Protein AF-A0A969V4W1-F1 (afdb_monomer)

Nearest PDB structures (foldseek):
  4yzq-assembly2_B  TM=5.220E-01  e=7.192E-01  Caldicellulosiruptor bescii DSM 6725

Foldseek 3Di:
DDDPPPPPDPPDQDADEQDEQEDQDEDEAEPDEDDDDDPRNHDAPYEYDPNGHAYEEEQYEEEHADDPDAYHYEYEQYEQEDDEAREEAAQYEAEYAHYEYEDAQHAAPYAHYNQYEYEYHEYEYEYEHAHDAPHENYEYALYKYKDWYKYDYDPYHDYQFHYWYHDPPDIDTDGQVNFDDDPNIGGDRIDIDND

Mean predicted aligned error: 6.36 Å

Secondary structure (DSSP, 8-state):
--------PPPPPPSEEEEEE-SSS-EEEEEEE---SSTTSEEEEEEE-TT---EEEEEEE-S-EEE-S--EEEEEEEE--SSS-SEEEES-EEEEEEEEEEESS---SEEEETT-EEEEEEEEEEE-SPPPTT-EEEEEESSEEEEEEEEEESSSPPPSEEEEEEETTEEEEEEGGGSEEETTEEEEEEEEE--

Structure (mmCIF, N/CA/C/O backbone):
data_AF-A0A969V4W1-F1
#
_entry.id   AF-A0A969V4W1-F1
#
loop_
_atom_site.group_PDB
_atom_site.id
_atom_site.type_symbol
_atom_site.label_atom_id
_atom_site.label_alt_id
_atom_site.label_comp_id
_atom_site.label_asym_id
_atom_site.label_entity_id
_atom_site.label_seq_id
_atom_site.pdbx_PDB_ins_code
_atom_site.Cartn_x
_atom_site.Cartn_y
_atom_site.Cartn_z
_atom_site.occupancy
_atom_site.B_iso_or_equiv
_atom_site.auth_seq_id
_atom_site.auth_comp_id
_atom_site.auth_asym_id
_atom_site.auth_atom_id
_atom_site.pdbx_PDB_model_num
ATOM 1 N N . MET A 1 1 ? 11.922 35.556 20.038 1.00 38.19 1 MET A N 1
ATOM 2 C CA . MET A 1 1 ? 10.588 35.499 19.404 1.00 38.19 1 MET A CA 1
ATOM 3 C C . MET A 1 1 ? 10.617 34.345 18.406 1.00 38.19 1 MET A C 1
ATOM 5 O O . MET A 1 1 ? 11.240 34.476 17.363 1.00 38.19 1 MET A O 1
ATOM 9 N N . VAL A 1 2 ? 10.116 33.165 18.787 1.00 36.28 2 VAL A N 1
ATOM 10 C CA . VAL A 1 2 ? 10.179 31.958 17.941 1.00 36.28 2 VAL A CA 1
ATOM 11 C C . VAL A 1 2 ? 8.958 31.965 17.027 1.00 36.28 2 VAL A C 1
ATOM 13 O O . VAL A 1 2 ? 7.830 31.861 17.501 1.00 36.28 2 VAL A O 1
ATOM 16 N N . SER A 1 3 ? 9.187 32.140 15.728 1.00 36.97 3 SER A N 1
ATOM 17 C CA . SER A 1 3 ? 8.149 32.054 14.701 1.00 36.97 3 SER A CA 1
ATOM 18 C C . SER A 1 3 ? 7.666 30.606 14.602 1.00 36.97 3 SER A C 1
ATOM 20 O O . SER A 1 3 ? 8.369 29.740 14.081 1.00 36.97 3 SER A O 1
ATOM 22 N N . GLN A 1 4 ? 6.477 30.324 15.142 1.00 42.09 4 GLN A N 1
ATOM 23 C CA . GLN A 1 4 ? 5.748 29.098 14.834 1.00 42.09 4 GLN A CA 1
ATOM 24 C C . GLN A 1 4 ? 5.319 29.170 13.370 1.00 42.09 4 GLN A C 1
ATOM 26 O O . GLN A 1 4 ? 4.361 29.855 13.011 1.00 42.09 4 GLN A O 1
ATOM 31 N N . THR A 1 5 ? 6.037 28.459 12.506 1.00 44.56 5 THR A N 1
ATOM 32 C CA . THR A 1 5 ? 5.586 28.227 11.139 1.00 44.56 5 THR A CA 1
ATOM 33 C C . THR A 1 5 ? 4.345 27.344 11.219 1.00 44.56 5 THR A C 1
ATOM 35 O O . THR A 1 5 ? 4.428 26.141 11.458 1.00 44.56 5 THR A O 1
ATOM 38 N N . CYS A 1 6 ? 3.173 27.961 11.085 1.00 40.75 6 CYS A N 1
ATOM 39 C CA . CYS A 1 6 ? 1.907 27.258 10.981 1.00 40.75 6 CYS A CA 1
ATOM 40 C C . CYS A 1 6 ? 1.973 26.383 9.724 1.00 40.75 6 CYS A C 1
ATOM 42 O O . CYS A 1 6 ? 1.900 26.886 8.600 1.00 40.75 6 CYS A O 1
ATOM 44 N N . ILE A 1 7 ? 2.197 25.077 9.901 1.00 46.31 7 ILE A N 1
ATOM 45 C CA . ILE A 1 7 ? 2.129 24.115 8.804 1.00 46.31 7 ILE A CA 1
ATOM 46 C C . ILE A 1 7 ? 0.682 24.153 8.321 1.00 46.31 7 ILE A C 1
ATOM 48 O O . ILE A 1 7 ? -0.210 23.608 8.973 1.00 46.31 7 ILE A O 1
ATOM 52 N N . LYS A 1 8 ? 0.441 24.834 7.196 1.00 35.66 8 LYS A N 1
ATOM 53 C CA . LYS A 1 8 ? -0.854 24.813 6.519 1.00 35.66 8 LYS A CA 1
ATOM 54 C C . LYS A 1 8 ? -1.171 23.356 6.206 1.00 35.66 8 LYS A C 1
ATOM 56 O O . LYS A 1 8 ? -0.573 22.754 5.315 1.00 35.66 8 LYS A O 1
ATOM 61 N N . LYS A 1 9 ? -2.082 22.777 6.987 1.00 39.19 9 LYS A N 1
ATOM 62 C CA . LYS A 1 9 ? -2.628 21.447 6.737 1.00 39.19 9 LYS A CA 1
ATOM 63 C C . LYS A 1 9 ? -3.226 21.492 5.333 1.00 39.19 9 LYS A C 1
ATOM 65 O O . LYS A 1 9 ? -4.020 22.386 5.043 1.00 39.19 9 LYS A O 1
ATOM 70 N N . ALA A 1 10 ? -2.787 20.595 4.452 1.00 44.22 10 ALA A N 1
ATOM 71 C CA . ALA A 1 10 ? -3.335 20.523 3.104 1.00 44.22 10 ALA A CA 1
ATOM 72 C C . ALA A 1 10 ? -4.872 20.427 3.183 1.00 44.22 10 ALA A C 1
ATOM 74 O O . ALA A 1 10 ? -5.382 19.762 4.097 1.00 44.22 10 ALA A O 1
ATOM 75 N N . PRO A 1 11 ? -5.613 21.099 2.283 1.00 48.97 11 PRO A N 1
ATOM 76 C CA . PRO A 1 11 ? -7.067 21.042 2.294 1.00 48.97 11 PRO A CA 1
ATOM 77 C C . PRO A 1 11 ? -7.537 19.582 2.194 1.00 48.97 11 PRO A C 1
ATOM 79 O O . PRO A 1 11 ? -6.883 18.766 1.533 1.00 48.97 11 PRO A O 1
ATOM 82 N N . PRO A 1 12 ? -8.644 19.213 2.865 1.00 59.38 12 PRO A N 1
ATOM 83 C CA . PRO A 1 12 ? -9.142 17.850 2.808 1.00 59.38 12 PRO A CA 1
ATOM 84 C C . PRO A 1 12 ? -9.484 17.498 1.361 1.00 59.38 12 PRO A C 1
ATOM 86 O O . PRO A 1 12 ? -10.279 18.180 0.722 1.00 59.38 12 PRO A O 1
ATOM 89 N N . ARG A 1 13 ? -8.896 16.410 0.848 1.00 64.00 13 ARG A N 1
ATOM 90 C CA . ARG A 1 13 ? -9.269 15.863 -0.461 1.00 64.00 13 ARG A CA 1
ATOM 91 C C . ARG A 1 13 ? -10.763 15.526 -0.422 1.00 64.00 13 ARG A C 1
ATOM 93 O O . ARG A 1 13 ? -11.181 14.767 0.457 1.00 64.00 13 ARG A O 1
ATOM 100 N N . LEU A 1 14 ? -11.552 16.147 -1.292 1.00 70.50 14 LEU A N 1
ATOM 101 C CA . LEU A 1 14 ? -12.960 15.804 -1.496 1.00 70.50 14 LEU A CA 1
ATOM 102 C C . LEU A 1 14 ? -13.036 14.461 -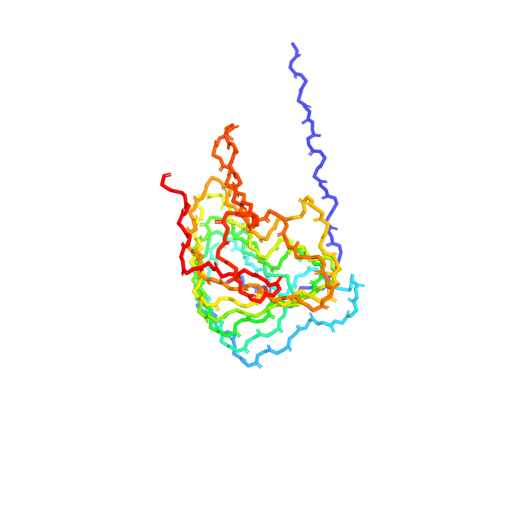2.238 1.00 70.50 14 LEU A C 1
ATOM 104 O O . LEU A 1 14 ? -12.107 14.116 -2.965 1.00 70.50 14 LEU A O 1
ATOM 108 N N . GLY A 1 15 ? -14.103 13.697 -2.015 1.00 77.50 15 GLY A N 1
ATOM 109 C CA . GLY A 1 15 ? -14.342 12.430 -2.708 1.00 77.50 15 GLY A CA 1
ATOM 110 C C . GLY A 1 15 ? -14.971 11.361 -1.818 1.00 77.50 15 GLY A C 1
ATOM 111 O O . GLY A 1 15 ? -14.989 11.477 -0.589 1.00 77.50 15 GLY A O 1
ATOM 112 N N . PHE A 1 16 ? -15.475 10.313 -2.462 1.00 83.19 16 PHE A N 1
ATOM 113 C CA . PHE A 1 16 ? -16.122 9.176 -1.812 1.00 83.19 16 PHE A CA 1
ATOM 114 C C . PHE A 1 16 ? -15.128 8.317 -1.007 1.00 83.19 16 PHE A C 1
ATOM 116 O O . PHE A 1 16 ? -13.970 8.153 -1.402 1.00 83.19 16 PHE A O 1
ATOM 123 N N . ILE A 1 17 ? -15.584 7.763 0.119 1.00 88.12 17 ILE A N 1
ATOM 124 C CA . ILE A 1 17 ? -14.864 6.750 0.898 1.00 88.12 17 ILE A CA 1
ATOM 125 C C . ILE A 1 17 ? -15.665 5.455 0.802 1.00 88.12 17 ILE A C 1
ATOM 127 O O . ILE A 1 17 ? -16.816 5.441 1.227 1.00 88.12 17 ILE A O 1
ATOM 131 N N . GLY A 1 18 ? -15.059 4.391 0.269 1.00 88.94 18 GLY A N 1
ATOM 132 C CA . GLY A 1 18 ? -15.727 3.093 0.105 1.00 88.94 18 GLY A CA 1
ATOM 133 C C . GLY A 1 18 ? -16.155 2.477 1.433 1.00 88.94 18 GLY A C 1
ATOM 134 O O . GLY A 1 18 ? -17.335 2.230 1.665 1.00 88.94 18 GLY A O 1
ATOM 135 N N . PHE A 1 19 ? -15.184 2.276 2.319 1.00 92.31 19 PHE A N 1
ATOM 136 C CA . PHE A 1 19 ? -15.377 1.686 3.635 1.00 92.31 19 PHE A CA 1
ATOM 137 C C . PHE A 1 19 ? -14.707 2.535 4.712 1.00 92.31 19 PHE A C 1
ATOM 139 O O . PHE A 1 19 ? -13.544 2.928 4.597 1.00 92.31 19 PHE A O 1
ATOM 146 N N . GLU A 1 20 ? -15.432 2.763 5.801 1.00 95.25 20 GLU A N 1
ATOM 147 C CA . GLU A 1 20 ? -14.882 3.282 7.045 1.00 95.25 20 GLU A CA 1
ATOM 148 C C . GLU A 1 20 ? -15.062 2.247 8.152 1.00 95.25 20 GLU A C 1
ATOM 150 O O . GLU A 1 20 ? -16.182 1.866 8.496 1.00 95.25 20 GLU A O 1
ATOM 155 N N . HIS A 1 21 ? -13.956 1.799 8.741 1.00 97.69 21 HIS A N 1
ATOM 156 C CA . HIS A 1 21 ? -13.994 0.888 9.880 1.00 97.69 21 HIS A CA 1
ATOM 157 C C . HIS A 1 21 ? -13.980 1.681 11.189 1.00 97.69 21 HIS A C 1
ATOM 159 O O . HIS A 1 21 ? -12.918 1.991 11.727 1.00 97.69 21 HIS A O 1
ATOM 165 N N . ALA A 1 22 ? -15.178 1.999 11.690 1.00 97.94 22 ALA A N 1
ATOM 166 C CA . ALA A 1 22 ? -15.397 2.822 12.887 1.00 97.94 22 ALA A CA 1
ATOM 167 C C . ALA A 1 22 ? -15.815 2.030 14.144 1.00 97.94 22 ALA A C 1
ATOM 169 O O . ALA A 1 22 ? -16.444 2.556 15.059 1.00 97.94 22 ALA A O 1
ATOM 170 N N . THR A 1 23 ? -15.510 0.732 14.191 1.00 98.06 23 THR A N 1
ATOM 171 C CA . THR A 1 23 ? -15.880 -0.153 15.304 1.00 98.06 23 THR A CA 1
ATOM 172 C C . THR A 1 23 ? -14.692 -0.990 15.752 1.00 98.06 23 THR A C 1
ATOM 174 O O . THR A 1 23 ? -13.854 -1.371 14.939 1.00 98.06 23 THR A O 1
ATOM 177 N N . SER A 1 24 ? -14.647 -1.343 17.036 1.00 98.25 24 SER A N 1
ATOM 178 C CA . SER A 1 24 ? -13.668 -2.285 17.594 1.00 98.25 24 SER A CA 1
ATOM 179 C C . SER A 1 24 ? -13.910 -3.738 17.168 1.00 98.25 24 SER A C 1
ATOM 181 O O . SER A 1 24 ? -13.069 -4.608 17.411 1.00 98.25 24 SER A O 1
ATOM 183 N N . ARG A 1 25 ? -15.049 -4.024 16.523 1.00 98.62 25 ARG A N 1
ATOM 184 C CA . ARG A 1 25 ? -15.350 -5.350 15.975 1.00 98.62 25 ARG A CA 1
ATOM 185 C C . ARG A 1 25 ? -14.438 -5.670 14.798 1.00 98.62 25 ARG A C 1
ATOM 187 O O . ARG A 1 25 ? -14.012 -4.786 14.062 1.00 98.62 25 ARG A O 1
ATOM 194 N N . THR A 1 26 ? -14.162 -6.957 14.623 1.00 98.75 26 THR A N 1
ATOM 195 C CA . THR A 1 26 ? -13.424 -7.449 13.457 1.00 98.75 26 THR A CA 1
ATOM 196 C C . THR A 1 26 ? -14.254 -7.241 12.192 1.00 98.75 26 THR A C 1
ATOM 198 O O . THR A 1 26 ? -15.454 -7.514 12.205 1.00 98.75 26 THR A O 1
ATOM 201 N N . LEU A 1 27 ? -13.608 -6.789 11.120 1.00 98.19 27 LEU A N 1
ATOM 202 C CA . LEU A 1 27 ? -14.188 -6.667 9.786 1.00 98.19 27 LEU A CA 1
ATOM 203 C C . LEU A 1 27 ? -13.489 -7.639 8.829 1.00 98.19 27 LEU A C 1
ATOM 205 O O . LEU A 1 27 ? -12.268 -7.801 8.884 1.00 98.19 27 LEU A O 1
ATOM 209 N N . PHE A 1 28 ? -14.269 -8.268 7.953 1.00 98.19 28 PHE A N 1
ATOM 210 C CA . PHE A 1 28 ? -13.777 -9.094 6.856 1.00 98.19 28 PHE A CA 1
ATOM 211 C C . PHE A 1 28 ? -14.298 -8.513 5.541 1.00 98.19 28 PHE A C 1
ATOM 213 O O . PHE A 1 28 ? -15.505 -8.326 5.395 1.00 98.19 28 PHE A O 1
ATOM 220 N N . LEU A 1 29 ? -13.400 -8.230 4.601 1.00 96.75 29 LEU A N 1
ATOM 221 C CA . LEU A 1 29 ? -13.732 -7.841 3.232 1.00 96.75 29 LEU A CA 1
ATOM 222 C C . LEU A 1 29 ? -13.320 -8.987 2.307 1.00 96.75 29 LEU A C 1
ATOM 224 O O . LEU A 1 29 ? -12.138 -9.328 2.255 1.00 96.75 29 LEU A O 1
ATOM 228 N N . LYS A 1 30 ? -14.299 -9.583 1.620 1.00 97.25 30 LYS A N 1
ATOM 229 C CA . LYS A 1 30 ? -14.105 -10.721 0.718 1.00 97.25 30 LYS A CA 1
ATOM 230 C C . LYS A 1 30 ? -14.733 -10.464 -0.640 1.00 97.25 30 LYS A C 1
ATOM 232 O O . LYS A 1 30 ? -15.850 -9.950 -0.664 1.00 97.25 30 LYS A O 1
ATOM 237 N N . ASP A 1 31 ? -14.061 -10.876 -1.709 1.00 96.06 31 ASP A N 1
ATOM 238 C CA . ASP A 1 31 ? -14.616 -10.901 -3.068 1.00 96.06 31 ASP A CA 1
ATOM 239 C C . ASP A 1 31 ? -15.141 -9.511 -3.477 1.00 96.06 31 ASP A C 1
ATOM 241 O O . ASP A 1 31 ? -16.217 -9.344 -4.058 1.00 96.06 31 ASP A O 1
ATOM 245 N N . VAL A 1 32 ? -14.390 -8.471 -3.095 1.00 91.81 32 VAL A N 1
ATOM 246 C CA . VAL A 1 32 ? -14.772 -7.074 -3.312 1.00 91.81 32 VAL A CA 1
ATOM 247 C C . VAL A 1 32 ? -14.005 -6.529 -4.503 1.00 91.81 32 VAL A C 1
ATOM 249 O O . VAL A 1 32 ? -12.789 -6.369 -4.461 1.00 91.81 32 VAL A O 1
ATOM 252 N N . THR A 1 33 ? -14.732 -6.110 -5.530 1.00 88.25 33 THR A N 1
ATOM 253 C CA . THR A 1 33 ? -14.245 -5.065 -6.430 1.00 88.25 33 THR A CA 1
ATOM 254 C C . THR A 1 33 ? -14.987 -3.794 -6.085 1.00 88.25 33 THR A C 1
ATOM 256 O O . THR A 1 33 ? -16.212 -3.739 -6.177 1.00 88.25 33 THR A O 1
ATOM 259 N N . CYS A 1 34 ? -14.265 -2.769 -5.656 1.00 77.12 34 CYS A N 1
ATOM 260 C CA . CYS A 1 34 ? -14.880 -1.484 -5.390 1.00 77.12 34 CYS A CA 1
ATOM 261 C C . CYS A 1 34 ? -14.035 -0.360 -5.938 1.00 77.12 34 CYS A C 1
ATOM 263 O O . CYS A 1 34 ? -12.808 -0.421 -5.958 1.00 77.12 34 CYS A O 1
ATOM 265 N N . CYS A 1 35 ? -14.740 0.725 -6.244 1.00 65.56 35 CYS A N 1
ATOM 266 C CA . CYS A 1 35 ? -14.147 2.032 -6.160 1.00 65.56 35 CYS A CA 1
ATOM 267 C C . CYS A 1 35 ? -13.022 2.201 -7.214 1.00 65.56 35 CYS A C 1
ATOM 269 O O . CYS A 1 35 ? -11.847 2.401 -6.923 1.00 65.56 35 CYS A O 1
ATOM 271 N N . SER A 1 36 ? -13.417 2.054 -8.480 1.00 60.69 36 SER A N 1
ATOM 272 C CA . SER A 1 36 ? -12.666 2.481 -9.662 1.00 60.69 36 SER A CA 1
ATOM 273 C C . SER A 1 36 ? -13.656 3.166 -10.598 1.00 60.69 36 SER A C 1
ATOM 275 O O . SER A 1 36 ? -14.154 2.597 -11.565 1.00 60.69 36 SER A O 1
ATOM 277 N N . LEU A 1 37 ? -14.057 4.377 -10.223 1.00 53.06 37 LEU A N 1
ATOM 278 C CA . LEU A 1 37 ? -15.008 5.181 -10.980 1.00 53.06 37 LEU A CA 1
ATOM 279 C C . LEU A 1 37 ? -14.325 6.513 -11.258 1.00 53.06 37 LEU A C 1
ATOM 281 O O . LEU A 1 37 ? -14.485 7.448 -10.500 1.00 53.06 37 LEU A O 1
ATOM 285 N N . ARG A 1 38 ? -13.528 6.562 -12.330 1.00 59.66 38 ARG A N 1
ATOM 286 C CA . ARG A 1 38 ? -12.851 7.762 -12.860 1.00 59.66 38 ARG A CA 1
ATOM 287 C C . ARG A 1 38 ? -11.771 8.384 -11.945 1.00 59.66 38 ARG A C 1
ATOM 289 O O . ARG A 1 38 ? -11.846 8.330 -10.719 1.00 59.66 38 ARG A O 1
ATOM 296 N N . PRO A 1 39 ? -10.741 9.023 -12.529 1.00 57.94 39 PRO A N 1
ATOM 297 C CA . PRO A 1 39 ? -9.790 9.807 -11.750 1.00 57.94 39 PRO A CA 1
ATOM 298 C C . PRO A 1 39 ? -10.512 10.909 -10.955 1.00 57.94 39 PRO A C 1
ATOM 300 O O . PRO A 1 39 ? -11.199 11.735 -11.546 1.00 57.94 39 PRO A O 1
ATOM 303 N N . ASN A 1 40 ? -10.277 10.957 -9.638 1.00 62.28 40 ASN A N 1
ATOM 304 C CA . ASN A 1 40 ? -10.694 12.006 -8.686 1.00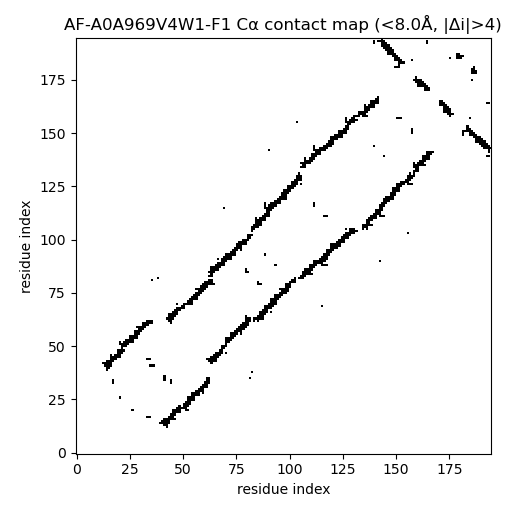 62.28 40 ASN A CA 1
ATOM 305 C C . ASN A 1 40 ? -12.103 11.947 -8.063 1.00 62.28 40 ASN A C 1
ATOM 307 O O . ASN A 1 40 ? -12.347 12.748 -7.162 1.00 62.28 40 ASN A O 1
ATOM 311 N N . ASP A 1 41 ? -12.985 11.007 -8.416 1.00 66.19 41 ASP A N 1
ATOM 312 C CA . ASP A 1 41 ? -14.297 10.891 -7.733 1.00 66.19 41 ASP A CA 1
ATOM 313 C C . ASP A 1 41 ? -14.176 10.241 -6.339 1.00 66.19 41 ASP A C 1
ATOM 315 O O . ASP A 1 41 ? -14.988 10.458 -5.431 1.00 66.19 41 ASP A O 1
ATOM 319 N N . GLN A 1 42 ? -13.113 9.467 -6.134 1.00 75.50 42 GLN A N 1
ATOM 320 C CA . GLN A 1 42 ? -12.853 8.750 -4.898 1.00 75.50 42 GLN A CA 1
ATOM 321 C C . GLN A 1 42 ? -11.694 9.352 -4.116 1.00 75.50 42 GLN A C 1
ATOM 323 O O . GLN A 1 42 ? -10.624 9.669 -4.643 1.00 75.50 42 GLN A O 1
ATOM 328 N N . LYS A 1 43 ? -11.903 9.433 -2.803 1.00 81.56 43 LYS A N 1
ATOM 329 C CA . LYS A 1 43 ? -10.862 9.777 -1.850 1.00 81.56 43 LYS A CA 1
ATOM 330 C C . LYS A 1 43 ? -10.040 8.545 -1.479 1.00 81.56 43 LYS A C 1
ATOM 332 O O . LYS A 1 43 ? -8.839 8.560 -1.737 1.00 81.56 43 LYS A O 1
ATOM 337 N N . TYR A 1 44 ? -10.681 7.515 -0.907 1.00 86.50 44 TYR A N 1
ATOM 338 C CA . TYR A 1 44 ? -10.067 6.267 -0.417 1.00 86.50 44 TYR A CA 1
ATOM 339 C C . TYR A 1 44 ? -11.025 5.080 -0.580 1.00 86.50 44 TYR A C 1
ATOM 341 O O . TYR A 1 44 ? -12.235 5.245 -0.440 1.00 86.50 44 TYR A O 1
ATOM 349 N N . ALA A 1 45 ? -10.527 3.871 -0.840 1.00 89.81 45 ALA A N 1
ATOM 350 C CA . ALA A 1 45 ? -11.356 2.661 -0.755 1.00 89.81 45 ALA A CA 1
ATOM 351 C C . ALA A 1 45 ? -11.641 2.304 0.698 1.00 89.81 45 ALA A C 1
ATOM 353 O O . ALA A 1 45 ? -12.736 1.864 1.026 1.00 89.81 45 ALA A O 1
ATOM 354 N N . PHE A 1 46 ? -10.660 2.524 1.569 1.00 93.94 46 PHE A N 1
ATOM 355 C CA . PHE A 1 46 ? -10.746 2.176 2.973 1.00 93.94 46 PHE A CA 1
ATOM 356 C C . PHE A 1 46 ? -10.078 3.241 3.832 1.00 93.94 46 PHE A C 1
ATOM 358 O O . PHE A 1 46 ? -8.970 3.686 3.516 1.00 93.94 46 PHE A O 1
ATOM 365 N N . ARG A 1 47 ? -10.715 3.573 4.956 1.00 95.56 47 ARG A N 1
ATOM 366 C CA . ARG A 1 47 ? -10.042 4.170 6.110 1.00 95.56 47 ARG A CA 1
ATOM 367 C C . ARG A 1 47 ? -10.474 3.526 7.421 1.00 95.56 47 ARG A C 1
ATOM 369 O O . ARG A 1 47 ? -11.564 2.964 7.518 1.00 95.56 47 ARG A O 1
ATOM 376 N N . ASN A 1 48 ? -9.653 3.676 8.450 1.00 97.94 48 ASN A N 1
ATOM 377 C CA . ASN A 1 48 ? -10.003 3.319 9.820 1.00 97.94 48 ASN A CA 1
ATOM 378 C C . ASN A 1 48 ? -10.095 4.553 10.724 1.00 97.94 48 ASN A C 1
ATOM 380 O O . ASN A 1 48 ? -9.522 5.597 10.425 1.00 97.94 48 ASN A O 1
ATOM 384 N N . THR A 1 49 ? -10.802 4.422 11.845 1.00 97.94 49 THR A N 1
ATOM 385 C CA . THR A 1 49 ? -10.818 5.423 12.924 1.00 97.94 49 THR A CA 1
ATOM 386 C C . THR A 1 49 ? -9.983 4.935 14.118 1.00 97.94 49 THR A C 1
ATOM 388 O O . THR A 1 49 ? -9.596 3.760 14.165 1.00 97.94 49 THR A O 1
ATOM 391 N N . PRO A 1 50 ? -9.700 5.785 15.127 1.00 98.25 50 PRO A N 1
ATOM 392 C CA . PRO A 1 50 ? -9.080 5.320 16.365 1.00 98.25 50 PRO A CA 1
ATOM 393 C C . PRO A 1 50 ? -9.887 4.177 16.995 1.00 98.25 50 PRO A C 1
ATOM 395 O O . PRO A 1 50 ? -11.111 4.254 17.082 1.00 98.25 50 PRO A O 1
ATOM 398 N N . GLY A 1 51 ? -9.200 3.120 17.434 1.00 97.44 51 GLY A N 1
ATOM 399 C CA . GLY A 1 51 ? -9.832 1.965 18.082 1.00 97.44 51 GLY A CA 1
ATOM 400 C C . GLY A 1 51 ? -10.510 0.969 17.134 1.00 97.44 51 GLY A C 1
ATOM 401 O O . GLY A 1 51 ? -11.196 0.067 17.618 1.00 97.44 51 GLY A O 1
ATOM 402 N N . ALA A 1 52 ? -10.321 1.102 15.816 1.00 98.50 52 ALA A N 1
ATOM 403 C CA . ALA A 1 52 ? -10.810 0.127 14.847 1.00 98.50 52 ALA A CA 1
ATOM 404 C C . ALA A 1 52 ? -10.290 -1.291 15.148 1.00 98.50 52 ALA A C 1
ATOM 406 O O . ALA A 1 52 ? -9.129 -1.490 15.519 1.00 98.50 52 ALA A O 1
ATOM 407 N N . GLY A 1 53 ? -11.168 -2.281 14.987 1.00 98.69 53 GLY A N 1
ATOM 408 C CA . GLY A 1 53 ? -10.870 -3.687 15.236 1.00 98.69 53 GLY A CA 1
ATOM 409 C C . GLY A 1 53 ? -9.914 -4.297 14.213 1.00 98.69 53 GLY A C 1
ATOM 410 O O . GLY A 1 53 ? -9.344 -3.621 13.364 1.00 98.69 53 GLY A O 1
ATOM 411 N N . LYS A 1 54 ? -9.744 -5.617 14.264 1.00 98.88 54 LYS A N 1
ATOM 412 C CA . LYS A 1 54 ? -8.946 -6.353 13.269 1.00 98.88 54 LYS A CA 1
ATOM 413 C C . LYS A 1 54 ? -9.588 -6.271 11.882 1.00 98.88 54 LYS A C 1
ATOM 415 O O . LYS A 1 54 ? -10.815 -6.292 11.784 1.00 98.88 54 LYS A O 1
ATOM 420 N N . LEU A 1 55 ? -8.769 -6.239 10.836 1.00 98.75 55 LEU A N 1
ATOM 421 C CA . LEU A 1 55 ? -9.226 -6.273 9.448 1.00 98.75 55 LEU A CA 1
ATOM 422 C C . LEU A 1 55 ? -8.623 -7.467 8.710 1.00 98.75 55 LEU A C 1
ATOM 424 O O . LEU A 1 55 ? -7.408 -7.666 8.728 1.00 98.75 55 LEU A O 1
ATOM 428 N N . PHE A 1 56 ? -9.479 -8.222 8.032 1.00 98.81 56 PHE A N 1
ATOM 429 C CA . PHE A 1 56 ? -9.093 -9.284 7.112 1.00 98.81 56 PHE A CA 1
ATOM 430 C C . PHE A 1 56 ? -9.575 -8.930 5.706 1.00 98.81 56 PHE A C 1
ATOM 432 O O . PHE A 1 56 ? -10.722 -8.521 5.533 1.00 98.81 56 PHE A O 1
ATOM 439 N N . ILE A 1 57 ? -8.691 -9.057 4.721 1.00 98.44 57 ILE A N 1
ATOM 440 C CA . ILE A 1 57 ? -8.945 -8.739 3.316 1.00 98.44 57 ILE A CA 1
ATOM 441 C C . ILE A 1 57 ? -8.591 -9.975 2.488 1.00 98.44 57 ILE A C 1
ATOM 443 O O . ILE A 1 57 ? -7.482 -10.497 2.608 1.00 98.44 57 ILE A O 1
ATOM 447 N N . GLU A 1 58 ? -9.505 -10.451 1.655 1.00 98.38 58 GLU A N 1
ATOM 448 C CA . GLU A 1 58 ? -9.283 -11.617 0.799 1.00 98.38 58 GLU A CA 1
ATOM 449 C C . GLU A 1 58 ? -9.929 -11.406 -0.565 1.00 98.38 58 GLU A C 1
ATOM 451 O O . GLU A 1 58 ? -11.120 -11.125 -0.631 1.00 98.38 58 GLU A O 1
ATOM 456 N N . ASP A 1 59 ? -9.133 -11.540 -1.626 1.00 97.38 59 ASP A N 1
ATOM 457 C CA . ASP A 1 59 ? -9.574 -11.362 -3.014 1.00 97.38 59 ASP A CA 1
ATOM 458 C C . ASP A 1 59 ? -10.290 -10.019 -3.230 1.00 97.38 59 ASP A C 1
ATOM 460 O O . ASP A 1 59 ? -11.506 -9.924 -3.412 1.00 97.38 59 ASP A O 1
ATOM 464 N N . VAL A 1 60 ? -9.518 -8.936 -3.103 1.00 95.19 60 VAL A N 1
ATOM 465 C CA . VAL A 1 60 ? -10.054 -7.573 -3.183 1.00 95.19 60 VAL A CA 1
ATOM 466 C C . VAL A 1 60 ? -9.266 -6.722 -4.161 1.00 95.19 60 VAL A C 1
ATOM 468 O O . VAL A 1 60 ? -8.042 -6.617 -4.063 1.00 95.19 60 VAL A O 1
ATOM 471 N N . SER A 1 61 ? -9.984 -6.017 -5.036 1.00 92.25 61 SER A N 1
ATOM 472 C CA . SER A 1 61 ? -9.438 -4.962 -5.886 1.00 92.25 61 SER A CA 1
ATOM 473 C C . SER A 1 61 ? -10.082 -3.611 -5.577 1.00 92.25 61 SER A C 1
ATOM 475 O O . SER A 1 61 ? -11.295 -3.443 -5.721 1.00 92.25 61 SER A O 1
ATOM 477 N N . ALA A 1 62 ? -9.273 -2.650 -5.115 1.00 88.56 62 ALA A N 1
ATOM 478 C CA . ALA A 1 62 ? -9.728 -1.292 -4.801 1.00 88.56 62 ALA A CA 1
ATOM 479 C C . ALA A 1 62 ? -8.564 -0.290 -4.668 1.00 88.56 62 ALA A C 1
ATOM 481 O O . ALA A 1 62 ? -7.470 -0.665 -4.241 1.00 88.56 62 ALA A O 1
ATOM 482 N N . GLU A 1 63 ? -8.805 0.992 -4.965 1.00 86.25 63 GLU A N 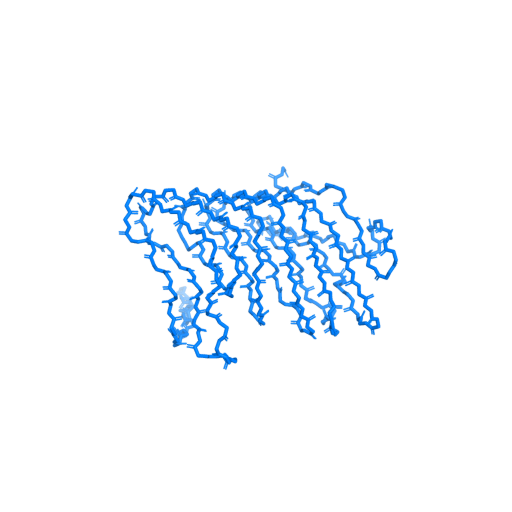1
ATOM 483 C CA . GLU A 1 63 ? -7.795 2.062 -4.876 1.00 86.25 63 GLU A CA 1
ATOM 484 C C . GLU A 1 63 ? -7.726 2.742 -3.495 1.00 86.25 63 GLU A C 1
ATOM 486 O O . GLU A 1 63 ? -8.733 3.167 -2.934 1.00 86.25 63 GLU A O 1
ATOM 491 N N . GLY A 1 64 ? -6.512 2.986 -2.993 1.00 87.44 64 GLY A N 1
ATOM 492 C CA . GLY A 1 64 ? -6.277 3.946 -1.909 1.00 87.44 64 GLY A CA 1
ATOM 493 C C . GLY A 1 64 ? -6.648 3.418 -0.524 1.00 87.44 64 GLY A C 1
ATOM 494 O O . GLY A 1 64 ? -7.629 3.851 0.083 1.00 87.44 64 GLY A O 1
ATOM 495 N N . TRP A 1 65 ? -5.815 2.523 0.002 1.00 93.88 65 TRP A N 1
ATOM 496 C CA . TRP A 1 65 ? -5.944 1.946 1.340 1.00 93.88 65 TRP A CA 1
ATOM 497 C C . TRP A 1 65 ? -5.264 2.834 2.386 1.00 93.88 65 TRP A C 1
ATOM 499 O O . TRP A 1 65 ? -4.038 2.970 2.380 1.00 93.88 65 TRP A O 1
ATOM 509 N N . GLN A 1 66 ? -6.046 3.440 3.284 1.00 95.19 66 GLN A N 1
ATOM 510 C CA . GLN A 1 66 ? -5.539 4.336 4.329 1.00 95.19 66 GLN A CA 1
ATOM 511 C C . GLN A 1 66 ? -5.714 3.742 5.728 1.00 95.19 66 GLN A C 1
ATOM 513 O O . GLN A 1 66 ? -6.767 3.860 6.348 1.00 95.19 66 GLN A O 1
ATOM 518 N N . PHE A 1 67 ? -4.651 3.167 6.276 1.00 97.44 67 PHE A N 1
ATOM 519 C CA . PHE A 1 67 ? -4.586 2.820 7.694 1.00 97.44 67 PHE A CA 1
ATOM 520 C C . PHE A 1 67 ? -4.004 4.022 8.455 1.00 97.44 67 PHE A C 1
ATOM 522 O O . PHE A 1 67 ? -2.807 4.086 8.742 1.00 97.44 67 PHE A O 1
ATOM 529 N N . GLU A 1 68 ? -4.848 5.032 8.696 1.00 96.50 68 GLU A N 1
ATOM 530 C CA . GLU A 1 68 ? -4.478 6.306 9.334 1.00 96.50 68 GLU A CA 1
ATOM 531 C C . GLU A 1 68 ? -4.141 6.140 10.823 1.00 96.50 68 GLU A C 1
ATOM 533 O O . GLU A 1 68 ? -3.332 6.902 11.368 1.00 96.50 68 GLU A O 1
ATOM 538 N N . HIS A 1 69 ? -4.728 5.126 11.462 1.00 98.25 69 HIS A N 1
ATOM 539 C CA . HIS A 1 69 ? -4.521 4.786 12.867 1.00 98.25 69 HIS A CA 1
ATOM 540 C C . HIS A 1 69 ? -3.958 3.367 13.038 1.00 98.25 69 HIS A C 1
ATOM 542 O O . HIS A 1 69 ? -4.181 2.517 12.170 1.00 98.25 69 HIS A O 1
ATOM 548 N N . PRO A 1 70 ? -3.281 3.069 14.167 1.00 98.44 70 PRO A N 1
ATOM 549 C CA . PRO A 1 70 ? -2.790 1.726 14.447 1.00 98.44 70 PRO A CA 1
ATOM 550 C C . PRO A 1 70 ? -3.907 0.678 14.391 1.00 98.44 70 PRO A C 1
ATOM 552 O O . PRO A 1 70 ? -4.883 0.748 15.133 1.00 98.44 70 PRO A O 1
ATOM 555 N N . GLN A 1 71 ? -3.736 -0.310 13.516 1.00 98.50 71 GLN A N 1
ATOM 556 C CA . GLN A 1 71 ? -4.660 -1.423 13.308 1.00 98.50 71 GLN A CA 1
ATOM 557 C C . GLN A 1 71 ? -3.868 -2.685 12.956 1.00 98.50 71 GLN A C 1
ATOM 559 O O . GLN A 1 71 ? -2.735 -2.597 12.481 1.00 98.50 71 GLN A O 1
ATOM 564 N N . GLN A 1 72 ? -4.446 -3.859 13.209 1.00 98.88 72 GLN A N 1
ATOM 565 C CA . GLN A 1 72 ? -3.906 -5.131 12.728 1.00 98.88 72 GLN A CA 1
ATOM 566 C C . GLN A 1 72 ? -4.675 -5.565 11.483 1.00 98.88 72 GLN A C 1
ATOM 568 O O . GLN A 1 72 ? -5.900 -5.717 11.542 1.00 98.88 72 GLN A O 1
ATOM 573 N N . VAL A 1 73 ? -3.951 -5.742 10.383 1.00 98.88 73 VAL A N 1
ATOM 574 C CA . VAL A 1 73 ? -4.509 -6.000 9.058 1.00 98.88 73 VAL A CA 1
ATOM 575 C C . VAL A 1 73 ? -3.820 -7.208 8.439 1.00 98.88 73 VAL A C 1
ATOM 577 O O . VAL A 1 73 ? -2.591 -7.249 8.370 1.00 98.88 73 VAL A O 1
ATOM 580 N N . TRP A 1 74 ? -4.614 -8.153 7.946 1.00 98.88 74 TRP A N 1
ATOM 581 C CA . TRP A 1 74 ? -4.149 -9.284 7.147 1.00 98.88 74 TRP A CA 1
ATOM 582 C C . TRP A 1 74 ? -4.826 -9.248 5.787 1.00 98.88 74 TRP A C 1
ATOM 584 O O . TRP A 1 74 ? -6.051 -9.175 5.717 1.00 98.88 74 TRP A O 1
ATOM 594 N N . ALA A 1 75 ? -4.041 -9.323 4.718 1.00 98.62 75 ALA A N 1
ATOM 595 C CA . ALA A 1 75 ? -4.544 -9.330 3.355 1.00 98.62 75 ALA A CA 1
ATOM 596 C C . ALA A 1 75 ? -4.011 -10.526 2.560 1.00 98.62 75 ALA A C 1
ATOM 598 O O . ALA A 1 75 ? -2.836 -10.885 2.673 1.00 98.62 75 ALA A O 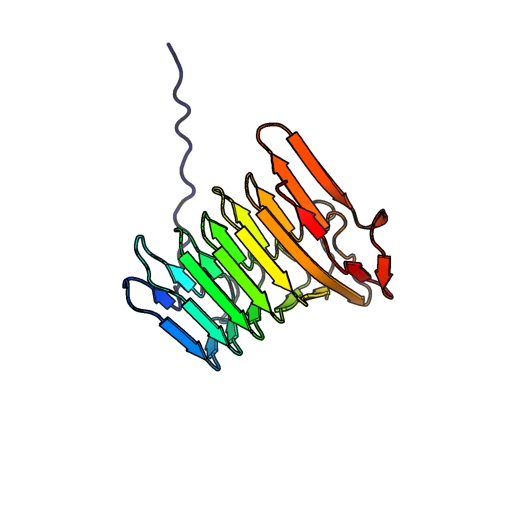1
ATOM 599 N N . ARG A 1 76 ? -4.869 -11.119 1.729 1.00 98.44 76 ARG A N 1
ATOM 600 C CA . ARG A 1 76 ? -4.511 -12.134 0.735 1.00 98.44 76 ARG A CA 1
ATOM 601 C C . ARG A 1 76 ? -5.086 -11.769 -0.626 1.00 98.44 76 ARG A C 1
ATOM 603 O O . ARG A 1 76 ? -6.236 -11.347 -0.688 1.00 98.44 76 ARG A O 1
ATOM 610 N N . GLN A 1 77 ? -4.302 -11.952 -1.690 1.00 97.19 77 GLN A N 1
ATOM 611 C CA . GLN A 1 77 ? -4.721 -11.643 -3.068 1.00 97.19 77 GLN A CA 1
ATOM 612 C C . GLN A 1 77 ? -5.252 -10.203 -3.200 1.00 97.19 77 GLN A C 1
ATOM 614 O O . GLN A 1 77 ? -6.359 -9.957 -3.669 1.00 97.19 77 GLN A O 1
ATOM 619 N N . LEU A 1 78 ? -4.462 -9.238 -2.725 1.00 96.75 78 LEU A N 1
ATOM 620 C CA . LEU A 1 78 ? -4.827 -7.824 -2.766 1.00 96.75 78 LEU A CA 1
ATOM 621 C C . LEU A 1 78 ? -4.401 -7.206 -4.101 1.00 96.75 78 LEU A C 1
ATOM 623 O O . LEU A 1 78 ? -3.230 -7.271 -4.475 1.00 96.75 78 LEU A O 1
ATOM 627 N N . ASN A 1 79 ? -5.320 -6.536 -4.785 1.00 94.56 79 ASN A N 1
ATOM 628 C CA . ASN A 1 79 ? -5.026 -5.779 -5.994 1.00 94.56 79 ASN A CA 1
ATOM 629 C C . ASN A 1 79 ? -5.290 -4.277 -5.791 1.00 94.56 79 ASN A C 1
ATOM 631 O O . ASN A 1 79 ? -6.373 -3.794 -6.149 1.00 94.56 79 ASN A O 1
ATOM 635 N N . PRO A 1 80 ? -4.357 -3.515 -5.180 1.00 90.56 80 PRO A N 1
ATOM 636 C CA . PRO A 1 80 ? -4.562 -2.097 -4.993 1.00 90.56 80 PRO A CA 1
ATOM 637 C C . PRO A 1 80 ? -4.213 -1.361 -6.290 1.00 90.56 80 PRO A C 1
ATOM 639 O O . PRO A 1 80 ? -3.041 -1.163 -6.613 1.00 90.56 80 PRO A O 1
ATOM 642 N N . GLU A 1 81 ? -5.230 -0.969 -7.049 1.00 82.62 81 GLU A N 1
ATOM 643 C CA . GLU A 1 81 ? -5.063 -0.265 -8.326 1.00 82.62 81 GLU A CA 1
ATOM 644 C C . GLU A 1 81 ? -5.123 1.258 -8.160 1.00 82.62 81 GLU A C 1
ATOM 646 O O . GLU A 1 81 ? -5.379 1.770 -7.071 1.00 82.62 81 GLU A O 1
ATOM 651 N N . GLY A 1 82 ? -4.840 1.985 -9.243 1.00 76.25 82 GLY A N 1
ATOM 652 C CA . GLY A 1 82 ? -5.009 3.437 -9.310 1.00 76.25 82 GLY A CA 1
ATOM 653 C C . GLY A 1 82 ? -3.715 4.253 -9.292 1.00 76.25 82 GLY A C 1
ATOM 654 O O . GLY A 1 82 ? -2.600 3.715 -9.256 1.00 76.25 82 GLY A O 1
ATOM 655 N N . SER A 1 83 ? -3.881 5.577 -9.355 1.00 74.00 83 SER A N 1
ATOM 656 C CA . SER A 1 83 ? -2.810 6.561 -9.593 1.00 74.00 83 SER A CA 1
ATOM 657 C C . SER A 1 83 ? -2.445 7.382 -8.355 1.00 74.00 83 SER A C 1
ATOM 659 O O . SER A 1 83 ? -1.897 8.477 -8.473 1.00 74.00 83 SER A O 1
ATOM 661 N N . SER A 1 84 ? -2.801 6.904 -7.168 1.00 75.75 84 SER A N 1
ATOM 662 C CA . SER A 1 84 ? -2.413 7.492 -5.887 1.00 75.75 84 SER A CA 1
ATOM 663 C C . SER A 1 84 ? -1.537 6.527 -5.083 1.00 75.75 84 SER A C 1
ATOM 665 O O . SER A 1 84 ? -1.289 5.398 -5.510 1.00 75.75 84 SER A O 1
ATOM 667 N N . LYS A 1 85 ? -1.027 6.964 -3.920 1.00 84.56 85 LYS A N 1
ATOM 668 C CA . LYS A 1 85 ? -0.338 6.050 -2.993 1.00 84.56 85 LYS A CA 1
ATOM 669 C C . LYS A 1 85 ? -1.269 4.893 -2.662 1.00 84.56 85 LYS A C 1
ATOM 671 O O . LYS A 1 85 ? -2.354 5.113 -2.124 1.00 84.56 85 LYS A O 1
ATOM 676 N N . LYS A 1 86 ? -0.826 3.680 -2.972 1.00 91.00 86 LYS A N 1
AT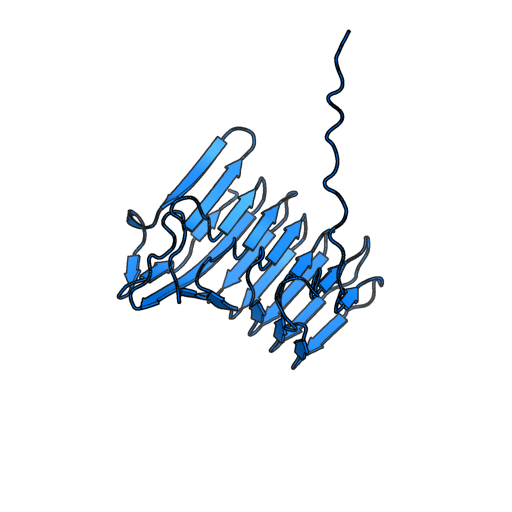OM 677 C CA . LYS A 1 86 ? -1.710 2.515 -3.013 1.00 91.00 86 LYS A CA 1
ATOM 678 C C . LYS A 1 86 ? -2.077 2.059 -1.603 1.00 91.00 86 LYS A C 1
ATOM 680 O O . LYS A 1 86 ? -3.259 1.918 -1.296 1.00 91.00 86 LYS A O 1
ATOM 685 N N . ILE A 1 87 ? -1.073 1.910 -0.734 1.00 95.75 87 ILE A N 1
ATOM 686 C CA . ILE A 1 87 ? -1.249 1.537 0.671 1.00 95.75 87 ILE A CA 1
ATOM 687 C C . ILE A 1 87 ? -0.468 2.486 1.583 1.00 95.75 87 ILE A C 1
ATOM 689 O O . ILE A 1 87 ? 0.739 2.693 1.428 1.00 95.75 87 ILE A O 1
ATOM 693 N N . PHE A 1 88 ? -1.151 3.029 2.584 1.00 97.31 88 PHE A N 1
ATOM 694 C CA . PHE A 1 88 ? -0.553 3.819 3.651 1.00 97.31 88 PHE A CA 1
ATOM 695 C C . PHE A 1 88 ? -0.811 3.157 5.006 1.00 97.31 88 PHE A C 1
ATOM 697 O O . PHE A 1 88 ? -1.959 2.930 5.375 1.00 97.31 88 PHE A O 1
ATOM 704 N N . ASN A 1 89 ? 0.260 2.856 5.742 1.00 98.56 89 ASN A N 1
ATOM 705 C CA . ASN A 1 89 ? 0.217 2.256 7.073 1.00 98.56 89 ASN A CA 1
ATOM 706 C C . ASN A 1 89 ? 0.881 3.183 8.101 1.00 98.56 89 ASN A C 1
ATOM 708 O O . ASN A 1 89 ? 2.104 3.339 8.097 1.00 98.56 89 ASN A O 1
ATOM 712 N N . ASN A 1 90 ? 0.090 3.787 8.989 1.00 98.44 90 ASN A N 1
ATOM 713 C CA . ASN A 1 90 ? 0.571 4.673 10.047 1.00 98.44 90 ASN A CA 1
ATOM 714 C C . ASN A 1 90 ? 0.439 4.014 11.429 1.00 98.44 90 ASN A C 1
ATOM 716 O O . ASN A 1 90 ? -0.617 4.043 12.058 1.00 98.44 90 ASN A O 1
ATOM 720 N N . GLY A 1 91 ? 1.534 3.424 11.908 1.00 98.31 91 GLY A N 1
ATOM 721 C CA . GLY A 1 91 ? 1.621 2.787 13.226 1.00 98.31 91 GLY A CA 1
ATOM 722 C C . GLY A 1 91 ? 0.932 1.422 13.333 1.00 98.31 91 GLY A C 1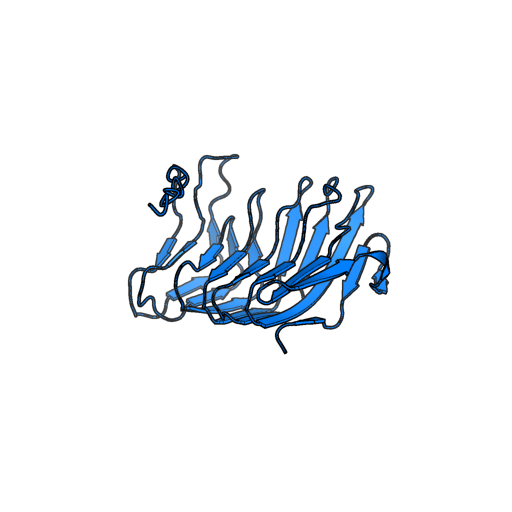
ATOM 723 O O . GLY A 1 91 ? 0.950 0.817 14.403 1.00 98.31 91 GLY A O 1
ATOM 724 N N . GLY A 1 92 ? 0.329 0.918 12.254 1.00 98.50 92 GLY A N 1
ATOM 725 C CA . GLY A 1 92 ? -0.332 -0.383 12.216 1.00 98.50 92 GLY A CA 1
ATOM 726 C C . GLY A 1 92 ? 0.617 -1.552 11.955 1.00 98.50 92 GLY A C 1
ATOM 727 O O . GLY A 1 92 ? 1.793 -1.381 11.620 1.00 98.50 92 GLY A O 1
ATOM 728 N N . LYS A 1 93 ? 0.072 -2.762 12.095 1.00 98.88 93 LYS A N 1
ATOM 729 C CA . LYS A 1 93 ? 0.691 -4.027 11.692 1.00 98.88 93 LYS A CA 1
ATOM 730 C C . LYS A 1 93 ? -0.049 -4.544 10.466 1.00 98.88 93 LYS A C 1
ATOM 732 O O . LYS A 1 93 ? -1.192 -4.979 10.585 1.00 98.88 93 LYS A O 1
ATOM 737 N N . LEU A 1 94 ? 0.596 -4.463 9.312 1.00 98.88 94 LEU A N 1
ATOM 738 C CA . LEU A 1 94 ? 0.061 -4.906 8.034 1.00 98.88 94 LEU A CA 1
ATOM 739 C C . LEU A 1 94 ? 0.803 -6.164 7.593 1.00 98.88 94 LEU A C 1
ATOM 741 O O . LEU A 1 94 ? 2.025 -6.154 7.504 1.00 98.88 94 LEU A O 1
ATOM 745 N N . TRP A 1 95 ? 0.070 -7.220 7.276 1.00 98.88 95 TRP A N 1
ATOM 746 C CA . TRP A 1 95 ? 0.611 -8.424 6.661 1.00 98.88 95 TRP A CA 1
ATOM 747 C C . TRP A 1 95 ? -0.140 -8.707 5.364 1.00 98.88 95 TRP A C 1
ATOM 749 O O . TRP A 1 95 ? -1.371 -8.682 5.345 1.00 98.88 95 TRP A O 1
ATOM 759 N N . VAL A 1 96 ? 0.585 -8.959 4.279 1.00 98.81 96 VAL A N 1
ATOM 760 C CA . VAL A 1 96 ? 0.026 -9.173 2.943 1.00 98.81 96 VAL A CA 1
ATOM 761 C C . VAL A 1 96 ? 0.694 -10.381 2.297 1.00 98.81 96 VAL A C 1
ATOM 763 O O . VAL A 1 96 ? 1.919 -10.427 2.204 1.00 98.81 96 VAL A O 1
ATOM 766 N N . LEU A 1 97 ? -0.109 -11.321 1.799 1.00 98.75 97 LEU A N 1
ATOM 767 C CA . LEU A 1 97 ? 0.339 -12.451 0.984 1.00 98.75 97 LEU A CA 1
ATOM 768 C C . LEU A 1 97 ? -0.333 -12.415 -0.387 1.00 98.75 97 LEU A C 1
ATOM 770 O O . LEU A 1 97 ? -1.542 -12.611 -0.503 1.00 98.75 97 LEU A O 1
ATOM 774 N N . GLY A 1 98 ? 0.455 -12.200 -1.435 1.00 98.00 98 GLY A N 1
ATOM 775 C CA . GLY A 1 98 ? -0.081 -11.986 -2.773 1.00 98.00 98 GLY A CA 1
ATOM 776 C C . GLY A 1 98 ? -0.590 -10.557 -2.932 1.00 98.00 98 GLY A C 1
ATOM 777 O O . GLY A 1 98 ? -1.659 -10.204 -2.430 1.00 98.00 98 GLY A O 1
ATOM 778 N N . LEU A 1 99 ? 0.174 -9.742 -3.655 1.00 97.31 99 LEU A N 1
ATOM 779 C CA . LEU A 1 99 ? -0.246 -8.419 -4.108 1.00 97.31 99 LEU A CA 1
ATOM 780 C C . LEU A 1 99 ? 0.004 -8.295 -5.604 1.00 97.31 99 LEU A C 1
ATOM 782 O O . LEU A 1 99 ? 1.060 -8.694 -6.084 1.00 97.31 99 LEU A O 1
ATOM 786 N N . LYS A 1 100 ? -0.916 -7.687 -6.339 1.00 94.81 100 LYS A N 1
ATOM 787 C CA . LYS A 1 100 ? -0.677 -7.289 -7.729 1.00 94.81 100 LYS A CA 1
ATOM 788 C C . LYS A 1 100 ? -1.042 -5.828 -7.889 1.00 94.81 100 LYS A C 1
ATOM 790 O O . LYS A 1 100 ? -1.978 -5.382 -7.256 1.00 94.81 100 LYS A O 1
ATOM 795 N N . THR A 1 101 ? -0.316 -5.068 -8.696 1.00 92.31 101 THR A N 1
ATOM 796 C CA . THR A 1 101 ? -0.728 -3.700 -9.026 1.00 92.31 101 THR A CA 1
ATOM 797 C C . THR A 1 101 ? -0.214 -3.267 -10.389 1.00 92.31 101 THR A C 1
ATOM 799 O O . THR A 1 101 ? 0.844 -3.744 -10.807 1.00 92.31 101 THR A O 1
ATOM 802 N N . GLU A 1 102 ? -0.930 -2.359 -11.058 1.00 86.62 102 GLU A N 1
ATOM 803 C CA . GLU A 1 102 ? -0.556 -1.809 -12.362 1.00 86.62 102 GLU A CA 1
ATOM 804 C C . GLU A 1 102 ? -0.366 -0.285 -12.346 1.00 86.62 102 GLU A C 1
ATOM 806 O O . GLU A 1 102 ? -0.730 0.425 -11.395 1.00 86.62 102 GLU A O 1
ATOM 811 N N . GLY A 1 103 ? 0.220 0.236 -13.429 1.00 69.62 103 GLY A N 1
ATOM 812 C CA . GLY A 1 103 ? 0.149 1.655 -13.767 1.00 69.62 103 GLY A CA 1
ATOM 813 C C . GLY A 1 103 ? 1.265 2.163 -14.680 1.00 69.62 103 GLY A C 1
ATOM 814 O O . GLY A 1 103 ? 2.296 1.517 -14.863 1.00 69.62 103 GLY A O 1
ATOM 815 N N . GLY A 1 104 ? 1.058 3.380 -15.199 1.00 57.53 104 GLY A N 1
ATOM 816 C CA . GLY A 1 104 ? 1.993 4.083 -16.083 1.00 57.53 104 GLY A CA 1
ATOM 817 C C . GLY A 1 104 ? 2.500 5.446 -15.611 1.00 57.53 104 GLY A C 1
ATOM 818 O O . GLY A 1 104 ? 3.108 6.154 -16.397 1.00 57.53 104 GLY A O 1
ATOM 819 N N . ASN A 1 105 ? 2.255 5.781 -14.340 1.00 60.22 105 ASN A N 1
ATOM 820 C CA . ASN A 1 105 ? 2.754 6.955 -13.603 1.00 60.22 105 ASN A CA 1
ATOM 821 C C . ASN A 1 105 ? 3.017 6.553 -12.129 1.00 60.22 105 ASN A C 1
ATOM 823 O O . ASN A 1 105 ? 2.570 7.226 -11.202 1.00 60.22 105 ASN A O 1
ATOM 827 N N . VAL A 1 106 ? 3.541 5.341 -11.904 1.00 60.75 106 VAL A N 1
ATOM 828 C CA . VAL A 1 106 ? 3.252 4.544 -10.693 1.00 60.75 106 VAL A CA 1
ATOM 829 C C . VAL A 1 106 ? 3.675 5.239 -9.402 1.00 60.75 106 VAL A C 1
ATOM 831 O O . VAL A 1 106 ? 4.847 5.479 -9.206 1.00 60.75 106 VAL A O 1
ATOM 834 N N . ASN A 1 107 ? 2.727 5.463 -8.493 1.00 77.44 107 ASN A N 1
ATOM 835 C CA . ASN A 1 107 ? 2.940 6.077 -7.182 1.00 77.44 107 ASN A CA 1
ATOM 836 C C . ASN A 1 107 ? 3.382 5.035 -6.140 1.00 77.44 107 ASN A C 1
ATOM 838 O O . ASN A 1 107 ? 3.107 3.846 -6.309 1.00 77.44 107 ASN A O 1
ATOM 842 N N . THR A 1 108 ? 3.974 5.478 -5.025 1.00 91.81 108 THR A N 1
ATOM 843 C CA . THR A 1 108 ? 4.347 4.618 -3.882 1.00 91.81 108 THR A CA 1
ATOM 844 C C . THR A 1 108 ? 3.319 3.518 -3.581 1.00 91.81 108 THR A C 1
ATOM 846 O O . THR A 1 108 ? 2.178 3.791 -3.194 1.00 91.81 108 THR A O 1
ATOM 849 N N . VAL A 1 109 ? 3.755 2.263 -3.723 1.00 94.94 109 VAL A N 1
ATOM 850 C CA . VAL A 1 109 ? 2.955 1.051 -3.506 1.00 94.94 109 VAL A CA 1
ATOM 851 C C . VAL A 1 109 ? 2.608 0.904 -2.035 1.00 94.94 109 VAL A C 1
ATOM 853 O O . VAL A 1 109 ? 1.455 0.687 -1.673 1.00 94.94 109 VAL A O 1
ATOM 856 N N . LEU A 1 110 ? 3.603 1.064 -1.171 1.00 97.00 110 LEU A N 1
ATOM 857 C CA . LEU A 1 110 ? 3.413 0.965 0.264 1.00 97.00 110 LEU A CA 1
ATOM 858 C C . LEU A 1 110 ? 4.286 1.988 0.976 1.00 97.00 110 LEU A C 1
ATOM 860 O O . LEU A 1 110 ? 5.504 2.042 0.798 1.00 97.00 110 LEU A O 1
ATOM 864 N N . HIS A 1 111 ? 3.645 2.777 1.827 1.00 97.88 111 HIS A N 1
ATOM 865 C CA . HIS A 1 111 ? 4.309 3.681 2.748 1.00 97.88 111 HIS A CA 1
ATOM 866 C C . HIS A 1 111 ? 3.980 3.276 4.181 1.00 97.88 111 HIS A C 1
ATOM 868 O O . HIS A 1 111 ? 2.835 3.393 4.615 1.00 97.88 111 HIS A O 1
ATOM 874 N N . THR A 1 112 ? 4.995 2.830 4.915 1.00 98.62 112 THR A N 1
ATOM 875 C CA . THR A 1 112 ? 4.885 2.498 6.339 1.00 98.62 112 THR A CA 1
ATOM 876 C C . THR A 1 112 ? 5.541 3.596 7.159 1.00 98.62 112 THR A C 1
ATOM 878 O O . THR A 1 112 ? 6.710 3.912 6.926 1.00 98.62 112 THR A O 1
ATOM 881 N N . LYS A 1 113 ? 4.800 4.174 8.106 1.00 98.00 113 LYS A N 1
ATOM 882 C CA . LYS A 1 113 ? 5.300 5.199 9.023 1.00 98.00 113 LYS A CA 1
ATOM 883 C C . LYS A 1 113 ? 4.793 5.036 10.456 1.00 98.00 113 LYS A C 1
ATOM 885 O O . LYS A 1 113 ? 3.990 4.154 10.748 1.00 98.00 113 LYS A O 1
ATOM 890 N N . GLY A 1 114 ? 5.253 5.913 11.351 1.00 96.44 114 GLY A N 1
ATOM 891 C CA . GLY A 1 114 ? 4.719 6.024 12.713 1.00 96.44 114 GLY A CA 1
ATOM 892 C C . GLY A 1 114 ? 5.058 4.834 13.614 1.00 96.44 114 GLY A C 1
ATOM 893 O O . GLY A 1 114 ? 4.250 4.475 14.462 1.00 96.44 114 GLY A O 1
ATOM 894 N N . GLY A 1 115 ? 6.214 4.190 13.409 1.00 97.25 115 GLY A N 1
ATOM 895 C CA . GLY A 1 115 ? 6.608 2.985 14.148 1.00 97.25 115 GLY A CA 1
ATOM 896 C C . GLY A 1 115 ? 5.862 1.715 13.721 1.00 97.25 115 GLY A C 1
ATOM 897 O O . GLY A 1 115 ? 5.968 0.686 14.394 1.00 97.25 115 GLY A O 1
ATOM 898 N N . GLY A 1 116 ? 5.111 1.779 12.616 1.00 98.25 116 GLY A N 1
ATOM 899 C CA . GLY A 1 116 ? 4.361 0.654 12.071 1.00 98.25 116 GLY A CA 1
ATOM 900 C C . GLY A 1 116 ? 5.256 -0.480 11.572 1.00 98.25 116 GLY A C 1
ATOM 901 O O . GLY A 1 116 ? 6.481 -0.356 11.470 1.00 98.25 116 GLY A O 1
ATOM 902 N N . ALA A 1 117 ? 4.627 -1.604 11.254 1.00 98.69 117 ALA A N 1
ATOM 903 C CA . ALA A 1 117 ? 5.267 -2.750 10.628 1.00 98.69 117 ALA A CA 1
ATOM 904 C C . ALA A 1 117 ? 4.438 -3.209 9.429 1.00 98.69 117 ALA A C 1
ATOM 906 O O . ALA A 1 117 ? 3.224 -3.372 9.560 1.00 98.69 117 ALA A O 1
ATOM 907 N N . SER A 1 118 ? 5.090 -3.424 8.288 1.00 98.81 118 SER A N 1
ATOM 908 C CA . SER A 1 118 ? 4.447 -4.004 7.109 1.00 98.81 118 SER A CA 1
ATOM 909 C C . SER A 1 118 ? 5.248 -5.179 6.564 1.00 98.81 118 SER A C 1
ATOM 911 O O . SER A 1 118 ? 6.425 -5.040 6.244 1.00 98.81 118 SER A O 1
ATOM 913 N N . GLU A 1 119 ? 4.598 -6.319 6.415 1.00 98.81 119 GLU A N 1
ATOM 914 C CA . GLU A 1 119 ? 5.149 -7.527 5.816 1.00 98.81 119 GLU A CA 1
ATOM 915 C C . GLU A 1 119 ? 4.398 -7.804 4.513 1.00 98.81 119 GLU A C 1
ATOM 917 O O . GLU A 1 119 ? 3.178 -7.960 4.516 1.00 98.81 119 GLU A O 1
ATOM 922 N N . LEU A 1 120 ? 5.112 -7.811 3.392 1.00 98.75 120 LEU A N 1
ATOM 923 C CA . LEU A 1 120 ? 4.568 -8.030 2.057 1.00 98.75 120 LEU A CA 1
ATOM 924 C C . LEU A 1 120 ? 5.291 -9.209 1.417 1.00 98.75 120 LEU A C 1
ATOM 926 O O . LEU A 1 120 ? 6.453 -9.090 1.027 1.00 98.75 120 LEU A O 1
ATOM 930 N N . PHE A 1 121 ? 4.592 -10.330 1.288 1.00 98.56 121 PHE A N 1
ATOM 931 C CA . PHE A 1 121 ? 5.124 -11.563 0.728 1.00 98.56 121 PHE A CA 1
ATOM 932 C C . PHE A 1 121 ? 4.466 -11.876 -0.615 1.00 98.56 121 PHE A C 1
ATOM 934 O O . PHE A 1 121 ? 3.268 -12.140 -0.691 1.00 98.56 121 PHE A O 1
ATOM 941 N N . GLY A 1 122 ? 5.262 -11.851 -1.684 1.00 97.00 122 GLY A N 1
ATOM 942 C CA . GLY A 1 122 ? 4.811 -12.178 -3.033 1.00 97.00 122 GLY A CA 1
ATOM 943 C C . GLY A 1 122 ? 3.994 -11.060 -3.673 1.00 97.00 122 GLY A C 1
ATOM 944 O O . GLY A 1 122 ? 2.796 -11.218 -3.894 1.00 97.00 122 GLY A O 1
ATOM 945 N N . ALA A 1 123 ? 4.633 -9.932 -3.988 1.00 96.75 123 ALA A N 1
ATOM 946 C CA . ALA A 1 123 ? 4.012 -8.893 -4.808 1.00 96.75 123 ALA A CA 1
ATOM 947 C C . ALA A 1 123 ? 4.497 -8.913 -6.264 1.00 96.75 123 ALA A C 1
ATOM 949 O O . ALA A 1 123 ? 5.682 -9.116 -6.523 1.00 96.75 123 ALA A O 1
ATOM 950 N N . LEU A 1 124 ? 3.596 -8.628 -7.201 1.00 95.50 124 LEU A N 1
ATOM 951 C CA . LEU A 1 124 ? 3.900 -8.305 -8.589 1.00 95.50 124 LEU A CA 1
ATOM 952 C C . LEU A 1 124 ? 3.563 -6.836 -8.857 1.00 95.50 124 LEU A C 1
ATOM 954 O O . LEU A 1 124 ? 2.407 -6.419 -8.775 1.00 95.50 124 LEU A O 1
ATOM 958 N N . LEU A 1 125 ? 4.582 -6.057 -9.203 1.00 94.12 125 LEU A N 1
ATOM 959 C CA . LEU A 1 125 ? 4.439 -4.675 -9.648 1.00 94.12 125 LEU A CA 1
ATOM 960 C C . LEU A 1 125 ? 4.524 -4.680 -11.173 1.00 94.12 125 LEU A C 1
ATOM 962 O O . LEU A 1 125 ? 5.608 -4.817 -11.745 1.00 94.12 125 LEU A O 1
ATOM 966 N N . TYR A 1 126 ? 3.373 -4.577 -11.824 1.00 91.69 126 TYR A N 1
ATOM 967 C CA . TYR A 1 126 ? 3.272 -4.619 -13.273 1.00 91.69 126 TYR A CA 1
ATOM 968 C C . TYR A 1 126 ? 3.300 -3.198 -13.845 1.00 91.69 126 TYR A C 1
ATOM 970 O O . TYR A 1 126 ? 2.327 -2.450 -13.791 1.00 91.69 126 TYR A O 1
ATOM 978 N N . VAL A 1 127 ? 4.458 -2.793 -14.357 1.00 89.00 127 VAL A N 1
ATOM 979 C CA . VAL A 1 127 ? 4.705 -1.433 -14.838 1.00 89.00 127 VAL A CA 1
ATOM 980 C C . VAL A 1 127 ? 4.311 -1.336 -16.309 1.00 89.00 127 VAL A C 1
ATOM 982 O O . VAL A 1 127 ? 4.987 -1.875 -17.186 1.00 89.00 127 VAL A O 1
ATOM 985 N N . THR A 1 128 ? 3.204 -0.644 -16.577 1.00 85.62 128 THR A N 1
ATOM 986 C CA . THR A 1 128 ? 2.607 -0.508 -17.917 1.00 85.62 128 THR A CA 1
ATOM 987 C C . THR A 1 128 ? 2.887 0.841 -18.579 1.00 85.62 128 THR A C 1
ATOM 989 O O . THR A 1 128 ? 2.580 1.028 -19.752 1.00 85.62 128 THR A O 1
ATOM 992 N N . GLY A 1 129 ? 3.513 1.778 -17.868 1.00 83.94 129 GLY A N 1
ATOM 993 C CA . GLY A 1 129 ? 3.994 3.050 -18.415 1.00 83.94 129 GLY A CA 1
ATOM 994 C C . GLY A 1 129 ? 5.142 3.628 -17.587 1.00 83.94 129 GLY A C 1
ATOM 995 O O . GLY A 1 129 ? 5.518 3.068 -16.560 1.00 83.94 129 GLY A O 1
ATOM 996 N N . ASN A 1 130 ? 5.740 4.718 -18.065 1.00 86.75 130 ASN A N 1
ATOM 997 C CA . ASN A 1 130 ? 7.022 5.202 -17.552 1.00 86.75 130 ASN A CA 1
ATOM 998 C C . ASN A 1 130 ? 6.939 5.699 -16.102 1.00 86.75 130 ASN A C 1
ATOM 1000 O O . ASN A 1 130 ? 6.229 6.653 -15.792 1.00 86.75 130 ASN A O 1
ATOM 1004 N N . VAL A 1 131 ? 7.744 5.102 -15.226 1.00 88.62 131 VAL A N 1
ATOM 1005 C CA . VAL A 1 131 ? 7.931 5.561 -13.850 1.00 88.62 131 VAL A CA 1
ATOM 1006 C C . VAL A 1 131 ? 8.908 6.746 -13.834 1.00 88.62 131 VAL A C 1
ATOM 1008 O O . VAL A 1 131 ? 10.025 6.619 -14.349 1.00 88.62 131 VAL A O 1
ATOM 1011 N N . PRO A 1 132 ? 8.532 7.901 -13.250 1.00 89.06 132 PRO A N 1
ATOM 1012 C CA . PRO A 1 132 ? 9.452 9.019 -13.074 1.00 89.06 132 PRO A CA 1
ATOM 1013 C C . PRO A 1 132 ? 10.700 8.612 -12.267 1.00 89.06 132 PRO A C 1
ATOM 1015 O O . PRO A 1 132 ? 10.581 7.849 -11.307 1.00 89.06 132 PRO A O 1
ATOM 1018 N N . PRO A 1 133 ? 11.902 9.135 -12.579 1.00 88.06 133 PRO A N 1
ATOM 1019 C CA . PRO A 1 133 ? 13.145 8.678 -11.941 1.00 88.06 133 PRO A CA 1
ATOM 1020 C C . PRO A 1 133 ? 13.201 8.828 -10.412 1.00 88.06 133 PRO A C 1
ATOM 1022 O O . PRO A 1 133 ? 13.942 8.108 -9.748 1.00 88.06 133 PRO A O 1
ATOM 1025 N N . ASN A 1 134 ? 12.453 9.780 -9.854 1.00 90.31 134 ASN A N 1
ATOM 1026 C CA . ASN A 1 134 ? 12.413 10.092 -8.424 1.00 90.31 134 ASN A CA 1
ATOM 1027 C C . ASN A 1 134 ? 11.271 9.400 -7.667 1.00 90.31 134 ASN A C 1
ATOM 1029 O O . ASN A 1 134 ? 11.144 9.591 -6.457 1.00 90.31 134 ASN A O 1
ATOM 1033 N N . GLU A 1 135 ? 10.437 8.639 -8.364 1.00 91.69 135 GLU A N 1
ATOM 1034 C CA . GLU A 1 135 ? 9.313 7.936 -7.770 1.00 91.69 135 GLU A CA 1
ATOM 1035 C C . GLU A 1 135 ? 9.791 6.669 -7.046 1.00 91.69 135 GLU A C 1
ATOM 1037 O O . GLU A 1 135 ? 10.766 6.026 -7.447 1.00 91.69 135 GLU A O 1
ATOM 1042 N N . ILE A 1 136 ? 9.137 6.338 -5.929 1.00 94.56 136 ILE A N 1
ATOM 1043 C CA . ILE A 1 136 ? 9.648 5.362 -4.958 1.00 94.56 136 ILE A CA 1
ATOM 1044 C C . ILE A 1 136 ? 8.591 4.300 -4.712 1.00 94.56 136 ILE A C 1
ATOM 1046 O O . ILE A 1 136 ? 7.519 4.623 -4.202 1.00 94.56 136 ILE A O 1
ATOM 1050 N N . ALA A 1 137 ? 8.907 3.034 -4.999 1.00 95.25 137 ALA A N 1
ATOM 1051 C CA . ALA A 1 137 ? 7.940 1.947 -4.842 1.00 95.25 137 ALA A CA 1
ATOM 1052 C C . ALA A 1 137 ? 7.560 1.721 -3.369 1.00 95.25 137 ALA A C 1
ATOM 1054 O O . ALA A 1 137 ? 6.376 1.666 -3.035 1.00 95.25 137 ALA A O 1
ATOM 1055 N N . PHE A 1 138 ? 8.550 1.642 -2.478 1.00 97.62 138 PHE A N 1
ATOM 1056 C CA . PHE A 1 138 ? 8.344 1.358 -1.059 1.00 97.62 138 PHE A CA 1
ATOM 1057 C C . PHE A 1 138 ? 9.018 2.405 -0.175 1.00 97.62 138 PHE A C 1
ATOM 1059 O O . PHE A 1 138 ? 10.218 2.653 -0.292 1.00 97.62 138 PHE A O 1
ATOM 1066 N N . ILE A 1 139 ? 8.264 2.995 0.752 1.00 97.94 139 ILE A N 1
ATOM 1067 C CA . ILE A 1 139 ? 8.797 3.946 1.734 1.00 97.94 139 ILE A CA 1
ATOM 1068 C C . ILE A 1 139 ? 8.643 3.355 3.132 1.00 97.94 139 ILE A C 1
ATOM 1070 O O . ILE A 1 139 ? 7.535 3.059 3.582 1.00 97.94 139 ILE A O 1
ATOM 1074 N N . ASN A 1 140 ? 9.759 3.245 3.840 1.00 98.44 140 ASN A N 1
ATOM 1075 C CA . ASN A 1 140 ? 9.816 2.864 5.242 1.00 98.44 140 ASN A CA 1
ATOM 1076 C C . ASN A 1 140 ? 10.336 4.051 6.066 1.00 98.44 140 ASN A C 1
ATOM 1078 O O . ASN A 1 140 ? 11.536 4.329 6.121 1.00 98.44 140 ASN A O 1
ATOM 1082 N N . ASP A 1 141 ? 9.417 4.765 6.709 1.00 97.88 141 ASP A N 1
ATOM 1083 C CA . ASP A 1 141 ? 9.683 5.984 7.466 1.00 97.88 141 ASP A CA 1
ATOM 1084 C C . ASP A 1 141 ? 9.595 5.724 8.975 1.00 97.88 141 ASP A C 1
ATOM 1086 O O . ASP A 1 141 ? 8.514 5.557 9.539 1.00 97.88 141 ASP A O 1
ATOM 1090 N N . ASN A 1 142 ? 10.749 5.665 9.641 1.00 97.25 142 ASN A N 1
ATOM 1091 C CA . ASN A 1 142 ? 10.879 5.375 11.074 1.00 97.25 142 ASN A CA 1
ATOM 1092 C C . ASN A 1 142 ? 9.993 4.189 11.527 1.00 97.25 142 ASN A C 1
ATOM 1094 O O . ASN A 1 142 ? 9.230 4.300 12.485 1.00 97.25 142 ASN A O 1
ATOM 1098 N N . SER A 1 143 ? 10.035 3.088 10.770 1.00 97.94 143 SER A N 1
ATOM 1099 C CA . SER A 1 143 ? 9.124 1.933 10.871 1.00 97.94 143 SER A CA 1
ATOM 1100 C C . SER A 1 143 ? 9.849 0.618 10.566 1.00 97.94 143 SER A C 1
ATOM 1102 O O . SER A 1 143 ? 11.074 0.589 10.589 1.00 97.94 143 SER A O 1
ATOM 1104 N N . ARG A 1 144 ? 9.136 -0.485 10.319 1.00 98.31 144 ARG A N 1
ATOM 1105 C CA . ARG A 1 144 ? 9.724 -1.769 9.901 1.00 98.31 144 ARG A CA 1
ATOM 1106 C C . ARG A 1 144 ? 9.035 -2.305 8.658 1.00 98.31 144 ARG A C 1
ATOM 1108 O O . ARG A 1 144 ? 7.810 -2.225 8.561 1.00 98.31 144 ARG A O 1
ATOM 1115 N N . VAL A 1 145 ? 9.805 -2.880 7.739 1.00 98.69 145 VAL A N 1
ATOM 1116 C CA . VAL A 1 145 ? 9.256 -3.575 6.570 1.00 98.69 145 VAL A CA 1
ATOM 1117 C C . VAL A 1 145 ? 9.982 -4.886 6.285 1.00 98.69 145 VAL A C 1
ATOM 1119 O O . VAL A 1 145 ? 11.202 -4.967 6.434 1.00 98.69 145 VAL A O 1
ATOM 1122 N N . ALA A 1 146 ? 9.227 -5.878 5.821 1.00 98.69 146 ALA A N 1
ATOM 1123 C CA . ALA A 1 146 ? 9.726 -7.079 5.158 1.00 98.69 146 ALA A CA 1
ATOM 1124 C C . ALA A 1 146 ? 9.059 -7.162 3.782 1.00 98.69 146 ALA A C 1
ATOM 1126 O O . ALA A 1 146 ? 7.832 -7.135 3.703 1.00 98.69 146 ALA A O 1
ATOM 1127 N N . LEU A 1 147 ? 9.837 -7.199 2.700 1.00 98.75 147 LEU A N 1
ATOM 1128 C CA . LEU A 1 147 ? 9.317 -7.101 1.333 1.00 98.75 147 LEU A CA 1
ATOM 1129 C C . LEU A 1 147 ? 9.874 -8.232 0.465 1.00 98.75 147 LEU A C 1
ATOM 1131 O O . LEU A 1 147 ? 11.086 -8.349 0.307 1.00 98.75 147 LEU A O 1
ATOM 1135 N N . SER A 1 148 ? 8.992 -9.014 -0.146 1.00 98.62 148 SER A N 1
ATOM 1136 C CA . SER A 1 148 ? 9.305 -10.003 -1.177 1.00 98.62 148 SER A CA 1
ATOM 1137 C C . SER A 1 148 ? 8.435 -9.729 -2.398 1.00 98.62 148 SER A C 1
ATOM 1139 O O . SER A 1 148 ? 7.203 -9.759 -2.308 1.00 98.62 148 SER A O 1
ATOM 1141 N N . TYR A 1 149 ? 9.056 -9.385 -3.524 1.00 97.81 149 TYR A N 1
ATOM 1142 C CA . TYR A 1 149 ? 8.329 -8.930 -4.707 1.00 97.81 149 TYR A CA 1
ATOM 1143 C C . TYR A 1 149 ? 9.144 -9.042 -5.994 1.00 97.81 149 TYR A C 1
ATOM 1145 O O . TYR A 1 149 ? 10.372 -9.139 -5.979 1.00 97.81 149 TYR A O 1
ATOM 1153 N N . ALA A 1 150 ? 8.440 -8.964 -7.116 1.00 96.44 150 ALA A N 1
ATOM 1154 C CA . ALA A 1 150 ? 9.012 -8.776 -8.433 1.00 96.44 150 ALA A CA 1
ATOM 1155 C C . ALA A 1 150 ? 8.361 -7.582 -9.137 1.00 96.44 150 ALA A C 1
ATOM 1157 O O . ALA A 1 150 ? 7.202 -7.239 -8.893 1.00 96.44 150 ALA A O 1
ATOM 1158 N N . THR A 1 151 ? 9.116 -6.956 -10.027 1.00 94.25 151 THR A N 1
ATOM 1159 C CA . THR A 1 151 ? 8.604 -5.996 -11.000 1.00 94.25 151 THR A CA 1
ATOM 1160 C 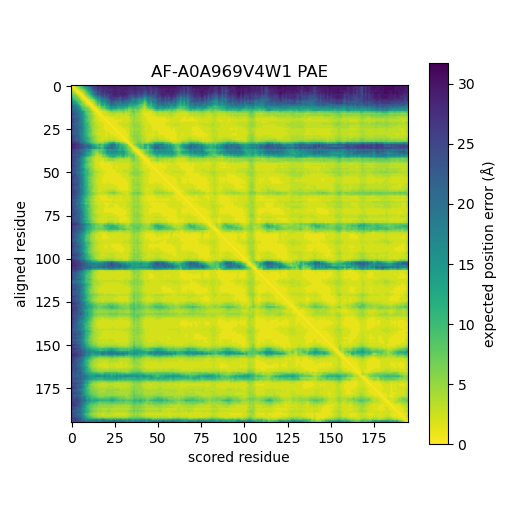C . THR A 1 151 ? 8.677 -6.618 -12.390 1.00 94.25 151 THR A C 1
ATOM 1162 O O . THR A 1 151 ? 9.558 -7.437 -12.663 1.00 94.25 151 THR A O 1
ATOM 1165 N N . ILE A 1 152 ? 7.762 -6.233 -13.275 1.00 91.44 152 ILE A N 1
ATOM 1166 C CA . ILE A 1 152 ? 7.810 -6.553 -14.706 1.00 91.44 152 ILE A CA 1
ATOM 1167 C C . ILE A 1 152 ? 7.464 -5.276 -15.466 1.00 91.44 152 ILE A C 1
ATOM 1169 O O . ILE A 1 152 ? 6.560 -4.549 -15.066 1.00 91.44 152 ILE A O 1
ATOM 1173 N N . SER A 1 153 ? 8.180 -5.016 -16.558 1.00 86.88 153 SER A N 1
ATOM 1174 C CA . SER A 1 153 ? 7.910 -3.898 -17.460 1.00 86.88 153 SER A CA 1
ATOM 1175 C C . SER A 1 153 ? 8.010 -4.345 -18.919 1.00 86.88 153 SER A C 1
ATOM 1177 O O . SER A 1 153 ? 8.938 -5.067 -19.288 1.00 86.88 153 SER A O 1
ATOM 1179 N N . TYR A 1 154 ? 7.095 -3.890 -19.773 1.00 81.31 154 TYR A N 1
ATOM 1180 C CA . TYR A 1 154 ? 7.146 -4.130 -21.218 1.00 81.31 154 TYR A CA 1
ATOM 1181 C C . TYR A 1 154 ? 7.261 -2.799 -21.965 1.00 81.31 154 TYR A C 1
ATOM 1183 O O . TYR A 1 154 ? 6.264 -2.162 -22.280 1.00 81.31 154 TYR A O 1
ATOM 1191 N N . GLY A 1 155 ? 8.497 -2.361 -22.220 1.00 72.56 155 GLY A N 1
ATOM 1192 C CA . GLY A 1 155 ? 8.782 -1.115 -22.944 1.00 72.56 155 GLY A CA 1
ATOM 1193 C C . GLY A 1 155 ? 8.684 0.166 -22.107 1.00 72.56 155 GLY A C 1
ATOM 1194 O O . GLY A 1 155 ? 8.954 1.242 -22.631 1.00 72.56 155 GLY A O 1
ATOM 1195 N N . ALA A 1 156 ? 8.348 0.062 -20.817 1.00 74.25 156 ALA A N 1
ATOM 1196 C CA . ALA A 1 156 ? 8.300 1.186 -19.888 1.00 74.25 156 ALA A CA 1
ATOM 1197 C C . ALA A 1 156 ? 9.536 1.256 -18.974 1.00 74.25 156 ALA A C 1
ATOM 1199 O O . ALA A 1 156 ? 10.159 0.244 -18.632 1.00 74.25 156 ALA A O 1
ATOM 1200 N N . ASN A 1 157 ? 9.861 2.458 -18.504 1.00 83.50 157 ASN A N 1
ATOM 1201 C CA . ASN A 1 157 ? 10.830 2.632 -17.429 1.00 83.50 157 ASN A CA 1
ATOM 1202 C C . ASN A 1 157 ? 10.221 2.186 -16.098 1.00 83.50 157 ASN A C 1
ATOM 1204 O O . ASN A 1 157 ? 9.182 2.685 -15.683 1.00 83.50 157 ASN A O 1
ATOM 1208 N N . ASP A 1 158 ? 10.889 1.256 -15.431 1.00 89.56 158 ASP A N 1
ATOM 1209 C CA . ASP A 1 158 ? 10.540 0.773 -14.094 1.00 89.56 158 ASP A CA 1
ATOM 1210 C C . ASP A 1 158 ? 11.140 1.689 -13.003 1.00 89.56 158 ASP A C 1
ATOM 1212 O O . ASP A 1 158 ? 11.929 2.596 -13.301 1.00 89.56 158 ASP A O 1
ATOM 1216 N N . PHE A 1 159 ? 10.791 1.454 -11.736 1.00 92.19 159 PHE A N 1
ATOM 1217 C CA . PHE A 1 159 ? 11.299 2.200 -10.587 1.00 92.19 159 PHE A CA 1
ATOM 1218 C C . PHE A 1 159 ? 12.827 2.220 -10.563 1.00 92.19 159 PHE A C 1
ATOM 1220 O O . PHE A 1 159 ? 13.482 1.179 -10.592 1.00 92.19 159 PHE A O 1
ATOM 1227 N N . GLN A 1 160 ? 13.406 3.416 -10.460 1.00 93.88 160 GLN A N 1
ATOM 1228 C CA . GLN A 1 160 ? 14.843 3.564 -10.211 1.00 93.88 160 GLN A CA 1
ATOM 1229 C C . GLN A 1 160 ? 15.153 3.432 -8.717 1.00 93.88 160 GLN A C 1
ATOM 1231 O O . GLN A 1 160 ? 16.182 2.867 -8.340 1.00 93.88 160 GLN A O 1
ATOM 1236 N N . ILE A 1 161 ? 14.226 3.885 -7.865 1.00 95.56 161 ILE A N 1
ATOM 1237 C CA . ILE A 1 161 ? 14.292 3.757 -6.412 1.00 95.56 161 ILE A CA 1
ATOM 1238 C C . ILE A 1 161 ? 13.211 2.773 -5.969 1.00 95.56 161 ILE A C 1
ATOM 1240 O O . ILE A 1 161 ? 12.015 3.059 -5.985 1.00 95.56 161 ILE A O 1
ATOM 1244 N N . HIS A 1 162 ? 13.645 1.596 -5.544 1.00 96.12 162 HIS A N 1
ATOM 1245 C CA . HIS A 1 162 ? 12.745 0.536 -5.120 1.00 96.12 162 HIS A CA 1
ATOM 1246 C C . HIS A 1 162 ? 12.349 0.687 -3.651 1.00 96.12 162 HIS A C 1
ATOM 1248 O O . HIS A 1 162 ? 11.173 0.604 -3.314 1.00 96.12 162 HIS A O 1
ATOM 1254 N N . VAL A 1 163 ? 13.315 0.954 -2.770 1.00 97.75 163 VAL A N 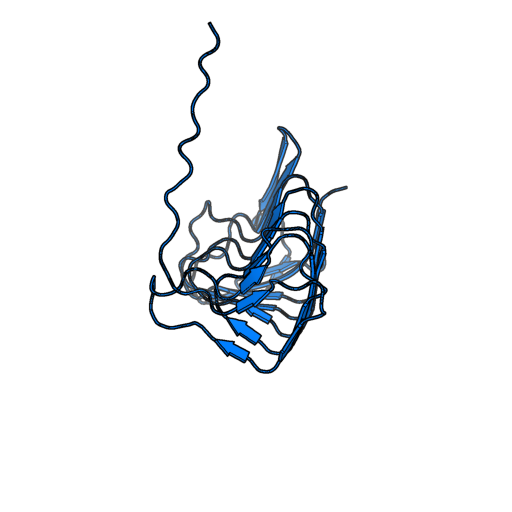1
ATOM 1255 C CA . VAL A 1 163 ? 13.036 1.174 -1.346 1.00 97.75 163 VAL A CA 1
ATOM 1256 C C . VAL A 1 163 ? 13.714 2.446 -0.876 1.00 97.75 163 VAL A C 1
ATOM 1258 O O . VAL A 1 163 ? 14.898 2.643 -1.143 1.00 97.75 163 VAL A O 1
ATOM 1261 N N . GLN A 1 164 ? 12.989 3.281 -0.137 1.00 97.56 164 GLN A N 1
ATOM 1262 C CA . GLN A 1 164 ? 13.558 4.371 0.644 1.00 97.56 164 GLN A CA 1
ATOM 1263 C C . GLN A 1 164 ? 13.356 4.124 2.137 1.00 97.56 164 GLN A C 1
ATOM 1265 O O . GLN A 1 164 ? 12.232 4.085 2.637 1.00 97.56 164 GLN A O 1
ATOM 1270 N N . GLU A 1 165 ? 14.470 4.053 2.851 1.00 97.38 165 GLU A N 1
ATOM 1271 C CA . GLU A 1 165 ? 14.538 4.036 4.305 1.00 97.38 165 GLU A CA 1
ATOM 1272 C C . GLU A 1 165 ? 14.746 5.456 4.825 1.00 97.38 165 GLU A C 1
ATOM 1274 O O . GLU A 1 165 ? 15.668 6.157 4.393 1.00 97.38 165 GLU A O 1
ATOM 1279 N N . LYS A 1 166 ? 13.909 5.877 5.775 1.00 95.88 166 LYS A N 1
ATOM 1280 C CA . LYS A 1 166 ? 14.085 7.120 6.537 1.00 95.88 166 LYS A CA 1
ATOM 1281 C C . LYS A 1 166 ? 14.212 6.776 8.016 1.00 95.88 166 LYS A C 1
ATOM 1283 O O . LYS A 1 166 ? 13.337 6.122 8.587 1.00 95.88 166 LYS A O 1
ATOM 1288 N N . ARG A 1 167 ? 15.315 7.184 8.637 1.00 93.00 167 ARG A N 1
ATOM 1289 C CA . ARG A 1 167 ? 15.621 6.940 10.053 1.00 93.00 167 ARG A CA 1
ATOM 1290 C C . ARG A 1 167 ? 16.137 8.223 10.669 1.00 93.00 167 ARG A C 1
ATOM 1292 O O . ARG A 1 167 ? 17.292 8.578 10.459 1.00 93.00 167 ARG A O 1
ATOM 1299 N N . LYS A 1 168 ? 15.297 8.916 11.438 1.00 85.50 168 LYS A N 1
ATOM 1300 C CA . LYS A 1 168 ? 15.593 10.266 11.941 1.00 85.50 168 LYS A CA 1
ATOM 1301 C C . LYS A 1 168 ? 16.058 11.163 10.778 1.00 85.50 168 LYS A C 1
ATOM 1303 O O . LYS A 1 168 ? 15.281 11.378 9.855 1.00 85.50 168 LYS A O 1
ATOM 1308 N N . SER A 1 169 ? 17.305 11.632 10.796 1.00 81.94 169 SER A N 1
ATOM 1309 C CA . SER A 1 169 ? 17.934 12.437 9.737 1.00 81.94 169 SER A CA 1
ATOM 1310 C C . SER A 1 169 ? 18.568 11.621 8.603 1.00 81.94 169 SER A C 1
ATOM 1312 O O . SER A 1 169 ? 18.980 12.192 7.598 1.00 81.94 169 SER A O 1
ATOM 1314 N N . ASN A 1 170 ? 18.695 10.302 8.760 1.00 86.31 170 ASN A N 1
ATOM 1315 C CA . ASN A 1 170 ? 19.385 9.442 7.807 1.00 86.31 170 ASN A CA 1
ATOM 1316 C C . ASN A 1 170 ? 18.424 8.908 6.748 1.00 86.31 170 ASN A C 1
ATOM 1318 O O . ASN A 1 170 ? 17.307 8.472 7.047 1.00 86.31 170 ASN A O 1
ATOM 1322 N N . HIS A 1 171 ? 18.908 8.875 5.509 1.00 90.38 171 HIS A N 1
ATOM 1323 C CA . HIS A 1 171 ? 18.182 8.351 4.365 1.00 90.38 171 HIS A CA 1
ATOM 1324 C C . HIS A 1 171 ? 19.048 7.349 3.607 1.00 90.38 171 HIS A C 1
ATOM 1326 O O . HIS A 1 171 ? 20.202 7.632 3.294 1.00 90.38 171 HIS A O 1
ATOM 1332 N N . ARG A 1 172 ? 18.483 6.182 3.289 1.00 94.88 172 ARG A N 1
ATOM 1333 C CA . ARG A 1 172 ? 19.118 5.177 2.428 1.00 94.88 172 ARG A CA 1
ATOM 1334 C C . ARG A 1 172 ? 18.136 4.744 1.356 1.00 94.88 172 ARG A C 1
ATOM 1336 O O . ARG A 1 172 ? 16.940 4.637 1.610 1.00 94.88 172 ARG A O 1
ATOM 1343 N N . GLN A 1 173 ? 18.654 4.474 0.167 1.00 96.94 173 GLN A N 1
ATOM 1344 C CA . GLN A 1 173 ? 17.872 3.938 -0.936 1.00 96.94 173 GLN A CA 1
ATOM 1345 C C . GLN A 1 173 ? 18.420 2.585 -1.385 1.00 96.94 173 GLN A C 1
ATOM 1347 O O . GLN A 1 173 ? 19.636 2.362 -1.409 1.00 96.94 173 GLN A O 1
ATOM 1352 N N . LEU A 1 174 ? 17.503 1.688 -1.735 1.00 96.94 174 LEU A N 1
ATOM 1353 C CA . LEU A 1 174 ? 17.776 0.518 -2.554 1.00 96.94 174 LEU A CA 1
ATOM 1354 C C . LEU A 1 174 ? 17.367 0.856 -3.982 1.00 96.94 174 LEU A C 1
ATOM 1356 O O . LEU A 1 174 ? 16.188 1.076 -4.268 1.00 96.94 174 LEU A O 1
ATOM 1360 N N . THR A 1 175 ? 18.361 0.940 -4.850 1.00 96.88 175 THR A N 1
ATOM 1361 C CA . THR A 1 175 ? 18.212 1.352 -6.240 1.00 96.88 175 THR A CA 1
AT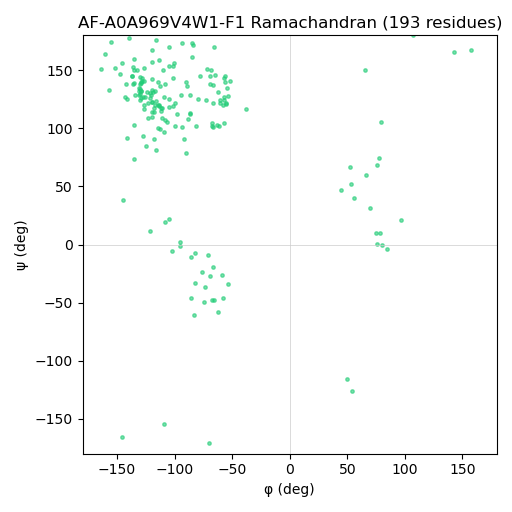OM 1362 C C . THR A 1 175 ? 18.207 0.144 -7.168 1.00 96.88 175 THR A C 1
ATOM 1364 O O . THR A 1 175 ? 18.705 -0.933 -6.826 1.00 96.88 175 THR A O 1
ATOM 1367 N N . ARG A 1 176 ? 17.601 0.323 -8.341 1.00 94.25 176 ARG A N 1
ATOM 1368 C CA . ARG A 1 176 ? 17.355 -0.716 -9.351 1.00 94.25 176 ARG A CA 1
ATOM 1369 C C . ARG A 1 176 ? 18.600 -1.497 -9.782 1.00 94.25 176 ARG A C 1
ATOM 1371 O O . ARG A 1 176 ? 18.494 -2.678 -10.109 1.00 94.25 176 ARG A O 1
ATOM 1378 N N . ASP A 1 177 ? 19.752 -0.840 -9.829 1.00 94.50 177 ASP A N 1
ATOM 1379 C CA . ASP A 1 177 ? 21.056 -1.404 -10.203 1.00 94.50 177 ASP A CA 1
ATOM 1380 C C . ASP A 1 177 ? 21.584 -2.434 -9.191 1.00 94.50 177 ASP A C 1
ATOM 1382 O O . ASP A 1 177 ? 22.412 -3.267 -9.540 1.00 94.50 177 ASP A O 1
ATOM 1386 N N . LYS A 1 178 ? 21.068 -2.422 -7.956 1.00 95.88 178 LYS A N 1
ATOM 1387 C CA . LYS A 1 178 ? 21.477 -3.332 -6.872 1.00 95.88 178 LYS A CA 1
ATOM 1388 C C . LYS A 1 178 ? 20.591 -4.569 -6.742 1.00 95.88 178 LYS A C 1
ATOM 1390 O O . LYS A 1 178 ? 20.760 -5.343 -5.802 1.00 95.88 178 LYS A O 1
ATOM 1395 N N . LEU A 1 179 ? 19.602 -4.717 -7.619 1.00 96.12 179 LEU A N 1
ATOM 1396 C CA . LEU A 1 179 ? 18.600 -5.775 -7.549 1.00 96.12 179 LEU A CA 1
ATOM 1397 C C . LEU A 1 179 ? 18.848 -6.859 -8.591 1.00 96.12 179 LEU A C 1
ATOM 1399 O O . LEU A 1 179 ? 19.383 -6.593 -9.667 1.00 96.12 179 LEU A O 1
ATOM 1403 N N . LEU A 1 180 ? 18.386 -8.074 -8.289 1.00 95.50 180 LEU A N 1
ATOM 1404 C CA . LEU A 1 180 ? 18.453 -9.187 -9.227 1.00 95.50 180 LEU A CA 1
ATOM 1405 C C . LEU A 1 180 ? 17.620 -8.864 -10.465 1.00 95.50 180 LEU A C 1
ATOM 1407 O O . LEU A 1 180 ? 16.465 -8.440 -10.366 1.00 95.50 180 LEU A O 1
ATOM 1411 N N . GLN A 1 181 ? 18.208 -9.071 -11.637 1.00 93.12 181 GLN A N 1
ATOM 1412 C CA . GLN A 1 181 ? 17.506 -8.897 -12.896 1.00 93.12 181 GLN A CA 1
ATOM 1413 C C . GLN A 1 181 ? 16.448 -9.993 -13.074 1.00 93.12 181 GLN A C 1
ATOM 1415 O O . GLN A 1 181 ? 16.701 -11.165 -12.804 1.00 93.12 181 GLN A O 1
ATOM 1420 N N . HIS A 1 182 ? 15.268 -9.608 -13.557 1.00 87.06 182 HIS A N 1
ATOM 1421 C CA . HIS A 1 182 ? 14.192 -10.532 -13.898 1.00 87.06 182 HIS A CA 1
ATOM 1422 C C . HIS A 1 182 ? 13.502 -10.047 -15.176 1.00 87.06 182 HIS A C 1
ATOM 1424 O O . HIS A 1 182 ? 12.623 -9.186 -15.136 1.00 87.06 182 HIS A O 1
ATOM 1430 N N . GLY A 1 183 ? 13.976 -10.523 -16.331 1.00 86.19 183 GLY A N 1
ATOM 1431 C CA . GLY A 1 183 ? 13.605 -9.952 -17.628 1.00 86.19 183 GLY A CA 1
ATOM 1432 C C . GLY A 1 183 ? 13.879 -8.443 -17.667 1.00 86.19 183 GLY A C 1
ATOM 1433 O O . GLY A 1 183 ? 14.978 -7.987 -17.339 1.00 86.19 183 GLY A O 1
ATOM 1434 N N . ASN A 1 184 ? 12.851 -7.670 -18.012 1.00 86.81 184 ASN A N 1
ATOM 1435 C CA . ASN A 1 184 ? 12.880 -6.204 -18.002 1.00 86.81 184 ASN A CA 1
ATOM 1436 C C . ASN A 1 184 ? 12.627 -5.584 -16.616 1.00 86.81 184 ASN A C 1
ATOM 1438 O O . ASN A 1 184 ? 12.756 -4.370 -16.451 1.00 86.81 184 ASN A O 1
ATOM 1442 N N . GLY A 1 185 ? 12.264 -6.383 -15.618 1.00 91.44 185 GLY A N 1
ATOM 1443 C CA . GLY A 1 185 ? 12.039 -5.938 -14.249 1.00 91.44 185 GLY A CA 1
ATOM 1444 C C . GLY A 1 185 ? 13.122 -6.416 -13.287 1.00 91.44 185 GLY A C 1
ATOM 1445 O O . GLY A 1 185 ? 14.281 -6.632 -13.670 1.00 91.44 185 GLY A O 1
ATOM 1446 N N . ARG A 1 186 ? 12.761 -6.533 -12.012 1.00 94.50 186 ARG A N 1
ATOM 1447 C CA . ARG A 1 186 ? 13.638 -6.929 -10.908 1.00 94.50 186 ARG A CA 1
ATOM 1448 C C . ARG A 1 186 ? 12.960 -7.949 -10.017 1.00 94.50 186 ARG A C 1
ATOM 1450 O O . ARG A 1 186 ? 11.750 -7.907 -9.841 1.00 94.50 186 ARG A O 1
ATOM 1457 N N . ALA A 1 187 ? 13.756 -8.817 -9.410 1.00 96.19 187 ALA A N 1
ATOM 1458 C CA . ALA A 1 187 ? 13.314 -9.714 -8.355 1.00 96.19 187 ALA A CA 1
ATOM 1459 C C . ALA A 1 187 ? 13.979 -9.331 -7.031 1.00 96.19 187 ALA A C 1
ATOM 1461 O O . ALA A 1 187 ? 15.183 -9.070 -6.964 1.00 96.19 187 ALA A O 1
ATOM 1462 N N . VAL A 1 188 ? 13.186 -9.324 -5.965 1.00 97.69 188 VAL A N 1
ATOM 1463 C CA . VAL A 1 188 ? 13.631 -9.091 -4.593 1.00 97.69 188 VAL A CA 1
ATOM 1464 C C . VAL A 1 188 ? 13.113 -10.250 -3.746 1.00 97.69 188 VAL A C 1
ATOM 1466 O O . VAL A 1 188 ? 11.970 -10.196 -3.292 1.00 97.69 188 VAL A O 1
ATOM 1469 N N . PRO A 1 189 ? 13.919 -11.314 -3.545 1.00 96.81 189 PRO A N 1
ATOM 1470 C CA . PRO A 1 189 ? 13.495 -12.478 -2.770 1.00 96.81 189 PRO A CA 1
ATOM 1471 C C . PRO A 1 189 ? 13.078 -12.097 -1.351 1.00 96.81 189 PRO A C 1
ATOM 1473 O O . PRO A 1 189 ? 12.019 -12.512 -0.887 1.00 96.81 189 PRO A O 1
ATOM 1476 N N . LEU A 1 190 ? 13.889 -11.260 -0.695 1.00 97.75 190 LEU A N 1
ATOM 1477 C CA . LEU A 1 190 ? 13.573 -10.649 0.587 1.00 97.75 190 LEU A CA 1
ATOM 1478 C C . LEU A 1 190 ? 14.392 -9.369 0.789 1.00 97.75 190 LEU A C 1
ATOM 1480 O O . LEU A 1 190 ? 15.612 -9.359 0.625 1.00 97.75 190 LEU A O 1
ATOM 1484 N N . TYR A 1 191 ? 13.718 -8.307 1.206 1.00 98.06 191 TYR A N 1
ATOM 1485 C CA . TYR A 1 191 ? 14.307 -7.100 1.763 1.00 98.06 191 TYR A CA 1
ATOM 1486 C C . TYR A 1 191 ? 13.790 -6.898 3.186 1.00 98.06 191 TYR A C 1
ATOM 1488 O O . TYR A 1 191 ? 12.583 -6.953 3.410 1.00 98.06 191 TYR A O 1
ATOM 1496 N N . MET A 1 192 ? 14.693 -6.608 4.122 1.00 97.88 192 MET A N 1
ATOM 1497 C CA . MET A 1 192 ? 14.368 -6.279 5.510 1.00 97.88 192 MET A CA 1
ATOM 1498 C C . MET A 1 192 ? 14.848 -4.864 5.833 1.00 97.88 192 MET A C 1
ATOM 1500 O O . MET A 1 192 ? 16.005 -4.525 5.576 1.00 97.88 192 MET A O 1
ATOM 1504 N N . GLY A 1 193 ? 13.972 -4.054 6.425 1.00 95.69 193 GLY A N 1
ATOM 1505 C CA . GLY A 1 193 ? 14.266 -2.679 6.824 1.00 95.69 193 GLY A CA 1
ATOM 1506 C C . GLY A 1 193 ? 13.707 -2.346 8.206 1.00 95.69 193 GLY A C 1
ATOM 1507 O O . GLY A 1 193 ? 12.629 -2.806 8.574 1.00 95.69 193 GLY A O 1
ATOM 1508 N N . GLY A 1 194 ? 14.424 -1.522 8.981 1.00 87.25 194 GLY A N 1
ATOM 1509 C CA . GLY A 1 194 ? 14.011 -1.148 10.350 1.00 87.25 194 GLY A CA 1
ATOM 1510 C C . GLY A 1 194 ? 14.620 -1.923 11.492 1.00 87.25 194 GLY A C 1
ATOM 1511 O O . GLY A 1 194 ? 14.079 -1.879 12.595 1.00 87.25 194 GLY A O 1
ATOM 1512 N N . HIS A 1 195 ? 15.759 -2.545 11.221 1.00 67.94 195 HIS A N 1
ATOM 1513 C CA . HIS A 1 195 ? 16.746 -2.886 12.233 1.00 67.94 195 HIS A CA 1
ATOM 1514 C C . HIS A 1 195 ? 17.753 -1.743 12.383 1.00 67.94 195 HIS A C 1
ATOM 1516 O O . HIS A 1 195 ? 17.978 -1.027 11.375 1.00 67.94 195 HIS A O 1
#

Radius of gyration: 16.82 Å; Cα contacts (8 Å, |Δi|>4): 572; chains: 1; bounding box: 38×48×42 Å

Solvent-accessible surface area (backbone atoms only — not comparable to full-atom values): 9804 Å² total; per-residue (Å²): 135,84,82,78,78,76,75,77,71,76,77,80,77,67,52,45,64,72,39,72,42,80,42,61,58,73,46,76,50,64,76,39,78,48,70,85,63,69,94,69,51,53,54,26,32,31,38,46,39,87,66,25,25,45,38,38,38,36,46,32,36,35,26,25,38,37,35,71,33,56,35,48,36,42,36,30,48,34,30,44,36,62,81,51,56,19,32,38,34,29,36,16,43,38,40,36,41,36,35,41,36,54,36,46,64,50,41,31,50,37,37,32,22,70,62,8,37,39,38,38,41,50,32,40,42,42,30,72,22,49,28,54,73,87,36,39,41,29,38,35,36,54,24,33,39,36,41,19,36,34,37,43,33,76,95,30,47,59,56,42,27,45,34,38,42,35,49,90,93,47,76,50,73,44,42,51,90,80,44,47,77,38,88,75,25,34,42,38,85,72,45,81,47,64,127

Sequence (195 aa):
MVSQTCIKKAPPRLGFIGFEHATSRTLFLKDVTCCSLRPNDQKYAFRNTPGAGKLFIEDVSAEGWQFEHPQQVWARQLNPEGSSKKIFNNGGKLWVLGLKTEGGNVNTVLHTKGGGASELFGALLYVTGNVPPNEIAFINDNSRVALSYATISYGANDFQIHVQEKRKSNHRQLTRDKLLQHGNGRAVPLYMGGH

pLDDT: mean 88.22, std 15.41, range [35.66, 98.88]